Protein AF-A0A965UQN7-F1 (afdb_monomer_lite)

Sequence (204 aa):
MLMAAAIGGFTPFTQTFNSGSGTVSAPVGAKTCTITSDGGGGGGGYRNALSAGRGGGGGARCVTTVSVAFGDQISYSVGAGGIAGASLGSAGSAGGNTITSGGTGGFTGVAHSAGGGGGGAAAATPNATAGVASGGGTNTSGAAGNGINGGAGAGGGAGGLGSDNSIPQSSTTGSAPGGGGGGGDNVLSAAKDGASGRISFAWA

Foldseek 3Di:
DDPDDPPPADDKDKDKDLFFKDKDWAAARFFKKKKKWWWWWWFWEQEAPPAFIFWWEFWKMAIAMWTDHGGKMKIWGWKFWWAYAPDQQGWTAWIGKTWIDDIPDRCVPQIWITFTWAIIGRDDDDFTGWTWIDRHPDIGTWATIDGQFYTGTNPWFAAWAADDPVDQDETDETTPDGHIWGIYDPPHYGTGITGIMMMMIITD

pLDDT: mean 89.45, std 11.12, range [44.47, 98.56]

Secondary structure (DSSP, 8-state):
-------PPP--EEEEESS-EEEEEPPTT--EEEEEEEPPPPPPPBP-SSSPPPPPPPPPEEEEEEE--TT-EEEEEPPPPPPPP-STTPPPPPPPPEEEE---GGGTT---EEPPPPPPPSSSSPPPPPP-EESSSEEE--PPPBTTBPPPPTTSPPPPPPPBTTB-PPP-BPPTTTPPBPPBBTTTB---PPPP-EEEEEE-

Radius of gyration: 19.89 Å; chains: 1; bounding box: 49×28×75 Å

Structure (mmCIF, N/CA/C/O backbone):
data_AF-A0A965UQN7-F1
#
_entry.id   AF-A0A965UQN7-F1
#
loop_
_atom_site.group_PDB
_atom_site.id
_atom_site.type_symbol
_atom_site.label_atom_id
_atom_site.label_alt_id
_atom_site.label_comp_id
_atom_site.label_asym_id
_atom_site.label_entity_id
_atom_site.label_seq_id
_atom_site.pdbx_PDB_ins_code
_atom_site.Cartn_x
_atom_site.Cartn_y
_atom_site.Cartn_z
_atom_site.occupancy
_atom_site.B_iso_or_equiv
_atom_site.auth_seq_id
_atom_site.auth_comp_id
_atom_site.auth_asym_id
_atom_site.auth_atom_id
_atom_site.pdbx_PDB_model_num
ATOM 1 N N . MET A 1 1 ? -28.901 14.890 45.757 1.00 51.31 1 MET A N 1
ATOM 2 C CA . MET A 1 1 ? -29.295 14.718 44.343 1.00 51.31 1 MET A CA 1
ATOM 3 C C . MET A 1 1 ? -28.013 14.698 43.528 1.00 51.31 1 MET A C 1
ATOM 5 O O . MET A 1 1 ? -27.403 15.740 43.346 1.00 51.31 1 MET A O 1
ATOM 9 N N . LEU A 1 2 ? -27.514 13.507 43.195 1.00 51.03 2 LEU A N 1
ATOM 10 C CA . LEU A 1 2 ? -26.274 13.346 42.437 1.00 51.03 2 LEU A CA 1
ATOM 11 C C . LEU A 1 2 ? -26.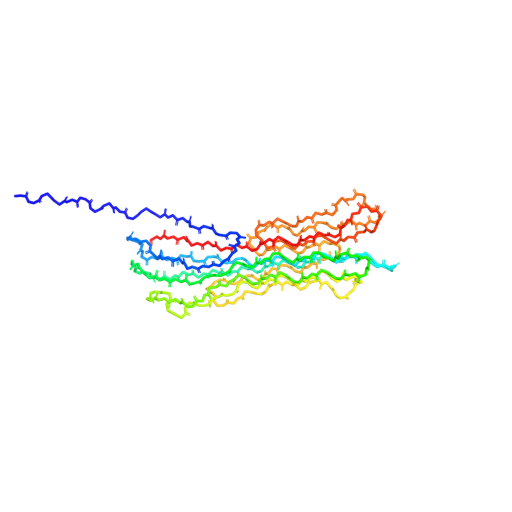589 13.696 40.977 1.00 51.03 2 LEU A C 1
ATOM 13 O O . LEU A 1 2 ? -27.412 13.022 40.361 1.00 51.03 2 LEU A O 1
ATOM 17 N N . MET A 1 3 ? -26.022 14.781 40.448 1.00 44.47 3 MET A N 1
ATOM 18 C CA . MET A 1 3 ? -26.164 15.092 39.026 1.00 44.47 3 MET A CA 1
ATOM 19 C C . MET A 1 3 ? -25.424 14.011 38.237 1.00 44.47 3 MET A C 1
ATOM 21 O O . MET A 1 3 ? -24.207 13.880 38.353 1.00 44.47 3 MET A O 1
ATOM 25 N N . ALA A 1 4 ? -26.164 13.216 37.466 1.00 50.34 4 ALA A N 1
ATOM 26 C CA . ALA A 1 4 ? -25.584 12.313 36.487 1.00 50.34 4 ALA A CA 1
ATOM 27 C C . ALA A 1 4 ? -24.856 13.169 35.443 1.00 50.34 4 ALA A C 1
ATOM 29 O O . ALA A 1 4 ? -25.493 13.855 34.644 1.00 50.34 4 ALA A O 1
ATOM 30 N N . ALA A 1 5 ? -23.523 13.181 35.486 1.00 57.91 5 ALA A N 1
ATOM 31 C CA . ALA A 1 5 ? -22.730 13.756 34.414 1.00 57.91 5 ALA A CA 1
ATOM 32 C C . ALA A 1 5 ? -23.089 13.003 33.128 1.00 57.91 5 ALA A C 1
ATOM 34 O O . ALA A 1 5 ? -22.977 11.776 33.081 1.00 57.91 5 ALA A O 1
ATOM 35 N N . ALA A 1 6 ? -23.567 13.721 32.110 1.00 57.75 6 ALA A N 1
ATOM 36 C CA . ALA A 1 6 ? -23.778 13.142 30.795 1.00 57.75 6 ALA A CA 1
ATOM 37 C C . ALA A 1 6 ? -22.431 12.587 30.324 1.00 57.75 6 ALA A C 1
ATOM 39 O O . ALA A 1 6 ? -21.495 13.346 30.073 1.00 57.75 6 ALA A O 1
ATOM 40 N N . ILE A 1 7 ? -22.314 11.260 30.276 1.00 65.75 7 ILE A N 1
ATOM 41 C CA . ILE A 1 7 ? -21.166 10.599 29.668 1.00 65.75 7 ILE A CA 1
ATOM 42 C C . ILE A 1 7 ? -21.113 11.072 28.216 1.00 65.75 7 ILE A C 1
ATOM 44 O O . ILE A 1 7 ? -21.982 10.735 27.415 1.00 65.75 7 ILE A O 1
ATOM 48 N N . GLY A 1 8 ? -20.148 11.938 27.899 1.00 74.94 8 GLY A N 1
ATOM 49 C CA . GLY A 1 8 ? -19.929 12.387 26.531 1.00 74.94 8 GLY A CA 1
ATOM 50 C C . GLY A 1 8 ? -19.770 11.153 25.652 1.00 74.94 8 GLY A C 1
ATOM 51 O O . GLY A 1 8 ? -18.897 10.324 25.912 1.00 74.94 8 GLY A O 1
ATOM 52 N N . GLY A 1 9 ? -20.669 10.987 24.681 1.00 87.12 9 GLY A N 1
ATOM 53 C CA . GLY A 1 9 ? -20.605 9.874 23.742 1.00 87.12 9 GLY A CA 1
ATOM 54 C C . GLY A 1 9 ? -19.265 9.869 23.011 1.00 87.12 9 GLY A C 1
ATOM 55 O O . GLY A 1 9 ? -18.658 10.919 22.800 1.00 87.12 9 GLY A O 1
ATOM 56 N N . PHE A 1 10 ? -18.790 8.682 22.641 1.00 94.31 10 PHE A N 1
ATOM 57 C CA . PHE A 1 10 ? -17.604 8.569 21.806 1.00 94.31 10 PHE A CA 1
ATOM 58 C C . PHE A 1 10 ? -17.879 9.196 20.431 1.00 94.31 10 PHE A C 1
ATOM 60 O O . PHE A 1 10 ? -18.882 8.867 19.798 1.00 94.31 10 PHE A O 1
ATOM 67 N N . THR A 1 11 ? -16.999 10.089 19.972 1.00 96.31 11 THR A N 1
ATOM 68 C CA . THR A 1 11 ? -17.070 10.666 18.623 1.00 96.31 11 THR A CA 1
ATOM 69 C C . THR A 1 11 ? -16.153 9.870 17.696 1.00 96.31 11 THR A C 1
ATOM 71 O O . THR A 1 11 ? -14.936 9.904 17.898 1.00 96.31 11 THR A O 1
ATOM 74 N N . PRO A 1 12 ? -16.693 9.182 16.673 1.00 97.81 12 PRO A N 1
ATOM 75 C CA . PRO A 1 12 ? -15.884 8.428 15.727 1.00 97.81 12 PRO A CA 1
ATOM 76 C C . PRO A 1 12 ? -14.841 9.290 15.015 1.00 97.81 12 PRO A C 1
ATOM 78 O O . PRO A 1 12 ? -15.112 10.429 14.630 1.00 97.81 12 PRO A O 1
ATOM 81 N N . PHE A 1 13 ? -13.652 8.732 14.798 1.00 98.44 13 PHE A N 1
ATOM 82 C CA . PHE A 1 13 ? -12.583 9.399 14.053 1.00 98.44 13 PHE A CA 1
ATOM 83 C C . PHE A 1 13 ? -11.657 8.394 13.368 1.00 98.44 13 PHE A C 1
ATOM 85 O O . PHE A 1 13 ? -11.632 7.213 13.709 1.00 98.44 13 PHE A O 1
ATOM 92 N N . THR A 1 14 ? -10.875 8.873 12.397 1.00 98.56 14 THR A N 1
ATOM 93 C CA . THR A 1 14 ? -9.916 8.050 11.648 1.00 98.56 14 THR A CA 1
ATOM 94 C C . THR A 1 14 ? -8.494 8.564 11.824 1.00 98.56 14 THR A C 1
ATOM 96 O O . THR A 1 14 ? -8.220 9.735 11.573 1.00 98.56 14 THR A O 1
ATOM 99 N N . GLN A 1 15 ? -7.575 7.677 12.202 1.00 98.50 15 GLN A N 1
ATOM 100 C CA . GLN A 1 15 ? -6.131 7.929 12.166 1.00 98.50 15 GLN A CA 1
ATOM 101 C C . GLN A 1 15 ? -5.554 7.314 10.893 1.00 98.50 15 GLN A C 1
ATOM 103 O O . GLN A 1 15 ? -5.864 6.166 10.595 1.00 98.50 15 GLN A O 1
ATOM 108 N N . THR A 1 16 ? -4.735 8.051 10.137 1.00 97.94 16 THR A N 1
ATOM 109 C CA . THR A 1 16 ? -4.143 7.579 8.872 1.00 97.94 16 THR A CA 1
ATOM 110 C C . THR A 1 16 ? -2.632 7.763 8.879 1.00 97.94 16 THR A C 1
ATOM 112 O O . THR A 1 16 ? -2.145 8.853 9.165 1.00 97.94 16 THR A O 1
ATOM 115 N N . PHE A 1 17 ? -1.901 6.724 8.482 1.00 97.94 17 PHE A N 1
ATOM 116 C CA . PHE A 1 17 ? -0.450 6.734 8.331 1.00 97.94 17 PHE A CA 1
ATOM 117 C C . PHE A 1 17 ? -0.086 6.392 6.883 1.00 97.94 17 PHE A C 1
ATOM 119 O O . PHE A 1 17 ? -0.552 5.393 6.337 1.00 97.94 17 PHE A O 1
ATOM 126 N N . ASN A 1 18 ? 0.744 7.227 6.252 1.00 96.25 18 ASN A N 1
ATOM 127 C CA . ASN A 1 18 ? 1.208 7.039 4.867 1.00 96.25 18 ASN A CA 1
ATOM 128 C C . ASN A 1 18 ? 2.635 6.464 4.785 1.00 96.25 18 ASN A C 1
ATOM 130 O O . ASN A 1 18 ? 3.146 6.237 3.692 1.00 96.25 18 ASN A O 1
ATOM 134 N N . SER A 1 19 ? 3.292 6.262 5.931 1.00 96.50 19 SER A N 1
ATOM 135 C CA . SER A 1 19 ? 4.640 5.705 6.044 1.00 96.50 19 SER A CA 1
ATOM 136 C C . SER A 1 19 ? 4.934 5.268 7.486 1.00 96.50 19 SER A C 1
ATOM 138 O O . SER A 1 19 ? 4.172 5.570 8.409 1.00 96.50 19 SER A O 1
ATOM 140 N N . GLY A 1 20 ? 6.060 4.575 7.668 1.00 97.00 20 GLY A N 1
ATOM 141 C CA . GLY A 1 20 ? 6.612 4.236 8.978 1.00 97.00 20 GLY A CA 1
ATOM 142 C C . GLY A 1 20 ? 5.997 2.996 9.624 1.00 97.00 20 GLY A C 1
ATOM 143 O O . GLY A 1 20 ? 5.266 2.228 9.000 1.00 97.00 20 GLY A O 1
ATOM 144 N N . SER A 1 21 ? 6.332 2.799 10.893 1.00 98.00 21 SER A N 1
ATOM 145 C CA . SER A 1 21 ? 5.858 1.699 11.730 1.00 98.00 21 SER A CA 1
ATOM 146 C C . SER A 1 21 ? 5.652 2.179 13.157 1.00 98.00 21 SER A C 1
ATOM 148 O O . SER A 1 21 ? 6.316 3.121 13.591 1.00 98.00 21 SER A O 1
ATOM 150 N N . GLY A 1 22 ? 4.776 1.514 13.899 1.00 97.69 22 GLY A N 1
ATOM 151 C CA . GLY A 1 22 ? 4.517 1.856 15.289 1.00 97.69 22 GLY A CA 1
ATOM 152 C C . GLY A 1 22 ? 3.402 1.022 15.892 1.00 97.69 22 GLY A C 1
ATOM 153 O O . GLY A 1 22 ? 3.044 -0.031 15.369 1.00 97.69 22 GLY A O 1
ATOM 154 N N . THR A 1 23 ? 2.843 1.528 16.983 1.00 97.50 23 THR A N 1
ATOM 155 C CA . THR A 1 23 ? 1.713 0.925 17.686 1.00 97.50 23 THR A CA 1
ATOM 156 C C . THR A 1 23 ? 0.635 1.983 17.858 1.00 97.50 23 THR A C 1
ATOM 158 O O . THR A 1 23 ? 0.940 3.136 18.161 1.00 97.50 23 THR A O 1
ATOM 161 N N . VAL A 1 24 ? -0.624 1.601 17.654 1.00 97.94 24 VAL A N 1
ATOM 162 C CA . VAL A 1 24 ? -1.782 2.438 17.989 1.00 97.94 24 VAL A CA 1
ATOM 163 C C . VAL A 1 24 ? -2.550 1.818 19.146 1.00 97.94 24 VAL A C 1
ATOM 165 O O . VAL A 1 24 ? -2.618 0.594 19.250 1.00 97.94 24 VAL A O 1
ATOM 168 N N . SER A 1 25 ? -3.146 2.669 19.980 1.00 98.25 25 SER A N 1
ATOM 169 C CA . SER A 1 25 ? -3.979 2.259 21.112 1.00 98.25 25 SER A CA 1
ATOM 170 C C . SER A 1 25 ? -5.427 2.681 20.890 1.00 98.25 25 SER A C 1
ATOM 172 O O . SER A 1 25 ? -5.691 3.812 20.472 1.00 98.25 25 SER A O 1
ATOM 174 N N . ALA A 1 26 ? -6.367 1.796 21.213 1.00 98.25 26 ALA A N 1
ATOM 175 C CA . ALA A 1 26 ? -7.790 2.080 21.166 1.00 98.25 26 ALA A CA 1
ATOM 176 C C . ALA A 1 26 ? -8.141 3.213 22.154 1.00 98.25 26 ALA A C 1
ATOM 178 O O . ALA A 1 26 ? -7.838 3.109 23.352 1.00 98.25 26 ALA A O 1
ATOM 179 N N . PRO A 1 27 ? -8.758 4.309 21.673 1.00 97.88 27 PRO A N 1
ATOM 180 C CA . PRO A 1 27 ? -9.087 5.463 22.496 1.00 97.88 27 PRO A CA 1
ATOM 181 C C . PRO A 1 27 ? -10.227 5.138 23.464 1.00 97.88 27 PRO A C 1
ATOM 183 O O . PRO A 1 27 ? -10.997 4.194 23.274 1.00 97.88 27 PRO A O 1
ATOM 186 N N . VAL A 1 28 ? -10.355 5.944 24.517 1.00 96.12 28 VAL A N 1
ATOM 187 C CA . VAL A 1 28 ? -11.449 5.782 25.478 1.00 96.12 28 VAL A CA 1
ATOM 188 C C . VAL A 1 28 ? -12.794 5.924 24.766 1.00 96.12 28 VAL A C 1
ATOM 190 O O . VAL A 1 28 ? -12.982 6.832 23.962 1.00 96.12 28 VAL A O 1
ATOM 193 N N . GLY A 1 29 ? -13.726 5.017 25.053 1.00 95.19 29 GLY A N 1
ATOM 194 C CA . GLY A 1 29 ? -15.078 5.037 24.490 1.00 95.19 29 GLY A CA 1
ATOM 195 C C . GLY A 1 29 ? -15.261 4.254 23.187 1.00 95.19 29 GLY A C 1
ATOM 196 O O . GLY A 1 29 ? -16.383 3.807 22.957 1.00 95.19 29 GLY A O 1
ATOM 197 N N . ALA A 1 30 ? -14.201 3.999 22.410 1.00 97.50 30 ALA A N 1
ATOM 198 C CA . ALA A 1 30 ? -14.292 3.165 21.210 1.00 97.50 30 ALA A CA 1
ATOM 199 C C . ALA A 1 30 ? -14.687 1.724 21.561 1.00 97.50 30 ALA A C 1
ATOM 201 O O . ALA A 1 30 ? -14.273 1.180 22.591 1.00 97.50 30 ALA A O 1
ATOM 202 N N . LYS A 1 31 ? -15.493 1.112 20.695 1.00 97.81 31 LYS A N 1
ATOM 203 C CA . LYS A 1 31 ? -15.968 -0.276 20.809 1.00 97.81 31 LYS A CA 1
ATOM 204 C C . LYS A 1 31 ? -15.547 -1.131 19.632 1.00 97.81 31 LYS A C 1
ATOM 206 O O . LYS A 1 31 ? -15.519 -2.355 19.738 1.00 97.81 31 LYS A O 1
ATOM 211 N N . THR A 1 32 ? -15.216 -0.495 18.520 1.00 98.12 32 THR A N 1
ATOM 212 C CA . THR A 1 32 ? -14.801 -1.124 17.281 1.00 98.12 32 THR A CA 1
ATOM 213 C C . THR A 1 32 ? -13.674 -0.338 16.624 1.00 98.12 32 THR A C 1
ATOM 215 O O . THR A 1 32 ? -13.543 0.879 16.779 1.00 98.12 32 THR A O 1
ATOM 218 N N . CYS A 1 33 ? -12.846 -1.055 15.875 1.00 98.31 33 CYS A N 1
ATOM 219 C CA . CYS A 1 33 ? -11.840 -0.479 15.004 1.00 98.31 33 CYS A CA 1
ATOM 220 C C . CYS A 1 33 ? -11.952 -1.134 13.632 1.00 98.31 33 CYS A C 1
ATOM 222 O O . CYS A 1 33 ? -11.839 -2.355 13.525 1.00 98.31 33 CYS A O 1
ATOM 224 N N . THR A 1 34 ? -12.158 -0.332 12.589 1.00 98.38 34 THR A N 1
ATOM 225 C CA . THR A 1 34 ? -11.976 -0.781 11.207 1.00 98.38 34 THR A CA 1
ATOM 226 C C . THR A 1 34 ? -10.588 -0.383 10.744 1.00 98.38 34 THR A C 1
ATOM 228 O O . THR A 1 34 ? -10.253 0.800 10.672 1.00 98.38 34 THR A O 1
ATOM 231 N N . ILE A 1 35 ? -9.785 -1.389 10.431 1.00 97.81 35 ILE A N 1
ATOM 232 C CA . ILE A 1 35 ? -8.434 -1.241 9.926 1.00 97.81 35 ILE A CA 1
ATOM 233 C C . ILE A 1 35 ? -8.471 -1.443 8.413 1.00 97.81 35 ILE A C 1
ATOM 235 O O . ILE A 1 35 ? -8.879 -2.503 7.939 1.00 97.81 35 ILE A O 1
ATOM 239 N N . THR A 1 36 ? -7.986 -0.455 7.667 1.00 97.56 36 THR A N 1
ATOM 240 C CA . THR A 1 36 ? -7.783 -0.545 6.215 1.00 97.56 36 THR A CA 1
ATOM 241 C C . THR A 1 36 ? -6.301 -0.419 5.922 1.00 97.56 36 THR A C 1
ATOM 243 O O . THR A 1 36 ? -5.682 0.570 6.306 1.00 97.56 36 THR A O 1
ATOM 246 N N . SER A 1 37 ? -5.733 -1.403 5.234 1.00 96.94 37 SER A N 1
ATOM 247 C CA . SER A 1 37 ? -4.337 -1.424 4.803 1.00 96.94 37 SER A CA 1
ATOM 248 C C . SER A 1 37 ? -4.257 -1.464 3.286 1.00 96.94 37 SER A C 1
ATOM 250 O O . SER A 1 37 ? -4.891 -2.306 2.660 1.00 96.94 37 SER A O 1
ATOM 252 N N . ASP A 1 38 ? -3.436 -0.594 2.711 1.00 97.44 38 ASP A N 1
ATOM 253 C CA . ASP A 1 38 ? -3.105 -0.533 1.292 1.00 97.44 38 ASP A CA 1
ATOM 254 C C . ASP A 1 38 ? -1.586 -0.737 1.137 1.00 97.44 38 ASP A C 1
ATOM 256 O O . ASP A 1 38 ? -0.801 -0.023 1.769 1.00 97.44 38 ASP A O 1
ATOM 260 N N . GLY A 1 39 ? -1.156 -1.718 0.341 1.00 97.25 39 GLY A N 1
ATOM 261 C CA . GLY A 1 39 ? 0.260 -2.003 0.072 1.00 97.25 39 GLY A CA 1
ATOM 262 C C . GLY A 1 39 ? 0.912 -0.941 -0.819 1.00 97.25 39 GLY A C 1
ATOM 263 O O . GLY A 1 39 ? 0.222 -0.204 -1.521 1.00 97.25 39 GLY A O 1
ATOM 264 N N . GLY A 1 40 ? 2.243 -0.853 -0.809 1.00 97.19 40 GLY A N 1
ATOM 265 C CA . GLY A 1 40 ? 2.980 0.037 -1.712 1.00 97.19 40 GLY A CA 1
ATOM 266 C C . GLY A 1 40 ? 2.949 -0.447 -3.164 1.00 97.19 40 GLY A C 1
ATOM 267 O O . GLY A 1 40 ? 2.919 -1.648 -3.426 1.00 97.19 40 GLY A O 1
ATOM 268 N N . GLY A 1 41 ? 2.965 0.473 -4.127 1.00 97.00 41 GLY A N 1
ATOM 269 C CA . GLY A 1 41 ? 3.104 0.139 -5.547 1.00 97.00 41 GLY A CA 1
ATOM 270 C C . GLY A 1 41 ? 4.561 -0.159 -5.902 1.00 97.00 41 GLY A C 1
ATOM 271 O O . GLY A 1 41 ? 5.465 0.382 -5.273 1.00 97.00 41 GLY A O 1
ATOM 272 N N . GLY A 1 42 ? 4.812 -1.000 -6.902 1.00 96.88 42 GLY A N 1
ATOM 273 C CA . GLY A 1 42 ? 6.159 -1.256 -7.418 1.00 96.88 42 GLY A CA 1
ATOM 274 C C . GLY A 1 42 ? 6.677 -0.114 -8.293 1.00 96.88 42 GLY A C 1
ATOM 275 O O . GLY A 1 42 ? 5.893 0.598 -8.922 1.00 96.88 42 GLY A O 1
ATOM 276 N N . GLY A 1 43 ? 7.996 0.057 -8.352 1.00 95.81 43 GLY A N 1
ATOM 277 C CA . GLY A 1 43 ? 8.648 1.043 -9.218 1.00 95.81 43 GLY A CA 1
ATOM 278 C C . GLY A 1 43 ? 8.656 0.603 -10.679 1.00 95.81 43 GLY A C 1
ATOM 279 O O . GLY A 1 43 ? 8.651 -0.592 -10.969 1.00 95.81 43 GLY A O 1
ATOM 280 N N . GLY A 1 44 ? 8.676 1.554 -11.610 1.00 93.94 44 GLY A N 1
ATOM 281 C CA . GLY A 1 44 ? 8.827 1.274 -13.036 1.00 93.94 44 GLY A CA 1
ATOM 282 C C . GLY A 1 44 ? 10.241 0.807 -13.395 1.00 93.94 44 GLY A C 1
ATOM 283 O O . GLY A 1 44 ? 11.230 1.223 -12.789 1.00 93.94 44 GLY A O 1
ATOM 284 N N . GLY A 1 45 ? 10.345 -0.050 -14.404 1.00 92.00 45 GLY A N 1
ATOM 285 C CA . GLY A 1 45 ? 11.599 -0.434 -15.038 1.00 92.00 45 GLY A CA 1
ATOM 286 C C . GLY A 1 45 ? 12.050 0.595 -16.069 1.00 92.00 45 GLY A C 1
ATOM 287 O O . GLY A 1 45 ? 11.249 1.340 -16.642 1.00 92.00 45 GLY A O 1
ATOM 288 N N . TYR A 1 46 ? 13.349 0.619 -16.331 1.00 88.94 46 TYR A N 1
ATOM 289 C CA . TYR A 1 46 ? 13.939 1.404 -17.407 1.00 88.94 46 TYR A CA 1
ATOM 290 C C . TYR A 1 46 ? 14.003 0.597 -18.698 1.00 88.94 46 TYR A C 1
ATOM 292 O O . TYR A 1 46 ? 14.244 -0.611 -18.674 1.00 88.94 46 TYR A O 1
ATOM 300 N N . ARG A 1 47 ? 13.850 1.280 -19.839 1.00 86.62 47 ARG A N 1
ATOM 301 C CA . ARG A 1 47 ? 14.058 0.662 -21.153 1.00 86.62 47 ARG A CA 1
ATOM 302 C C . ARG A 1 47 ? 15.434 0.022 -21.280 1.00 86.62 47 ARG A C 1
ATOM 304 O O . ARG A 1 47 ? 16.394 0.441 -20.633 1.00 86.62 47 ARG A O 1
ATOM 311 N N . ASN A 1 48 ? 15.546 -0.924 -22.201 1.00 83.06 48 ASN A N 1
ATOM 312 C CA . ASN A 1 48 ? 16.819 -1.420 -22.708 1.00 83.06 48 ASN A CA 1
ATOM 313 C C . ASN A 1 48 ? 16.988 -1.043 -24.194 1.00 83.06 48 ASN A C 1
ATOM 315 O O . ASN A 1 48 ? 16.216 -0.252 -24.747 1.00 83.06 48 ASN A O 1
ATOM 319 N N . ALA A 1 49 ? 18.020 -1.586 -24.843 1.00 78.69 49 ALA A N 1
ATOM 320 C CA . ALA A 1 49 ? 18.295 -1.326 -26.257 1.00 78.69 49 ALA A CA 1
ATOM 321 C C . ALA A 1 49 ? 17.180 -1.817 -27.205 1.00 78.69 49 ALA A C 1
ATOM 323 O O . ALA A 1 49 ? 17.085 -1.334 -28.327 1.00 78.69 49 ALA A O 1
ATOM 324 N N . LEU A 1 50 ? 16.340 -2.757 -26.759 1.00 79.06 50 LEU A N 1
ATOM 325 C CA . LEU A 1 50 ? 15.388 -3.494 -27.594 1.00 79.06 50 LEU A CA 1
ATOM 326 C C . LEU A 1 50 ? 13.916 -3.200 -27.261 1.00 79.06 50 LEU A C 1
ATOM 328 O O . LEU A 1 50 ? 13.035 -3.558 -28.036 1.00 79.06 50 LEU A O 1
ATOM 332 N N . SER A 1 51 ? 13.620 -2.602 -26.105 1.00 81.19 51 SER A N 1
ATOM 333 C CA . SER A 1 51 ? 12.249 -2.444 -25.607 1.00 81.19 51 SER A CA 1
ATOM 334 C C . SER A 1 51 ? 12.130 -1.362 -24.535 1.00 81.19 51 SER A C 1
ATOM 336 O O . SER A 1 51 ? 13.072 -1.140 -23.773 1.00 81.19 51 SER A O 1
ATOM 338 N N . ALA A 1 52 ? 10.957 -0.724 -24.464 1.00 83.44 52 ALA A N 1
ATOM 339 C CA . ALA A 1 52 ? 10.602 0.233 -23.418 1.00 83.44 52 ALA A CA 1
ATOM 340 C C . ALA A 1 52 ? 10.527 -0.425 -22.027 1.00 83.44 52 ALA A C 1
ATOM 342 O O . ALA A 1 52 ? 10.196 -1.609 -21.902 1.00 83.44 52 ALA A O 1
ATOM 343 N N . GLY A 1 53 ? 10.812 0.358 -20.984 1.00 87.00 53 GLY A N 1
ATOM 344 C CA . GLY A 1 53 ? 10.731 -0.095 -19.598 1.00 87.00 53 GLY A CA 1
ATOM 345 C C . GLY A 1 53 ? 9.286 -0.340 -19.176 1.00 87.00 53 GLY A C 1
ATOM 346 O O . GLY A 1 53 ? 8.380 0.368 -19.617 1.00 87.00 53 GLY A O 1
ATOM 347 N N . ARG A 1 54 ? 9.040 -1.359 -18.347 1.00 90.94 54 ARG A N 1
ATOM 348 C CA . ARG A 1 54 ? 7.678 -1.711 -17.927 1.00 90.94 54 ARG A CA 1
ATOM 349 C C . ARG A 1 54 ? 7.245 -0.937 -16.687 1.00 90.94 54 ARG A C 1
ATOM 351 O O . ARG A 1 54 ? 8.065 -0.661 -15.819 1.00 90.94 54 ARG A O 1
ATOM 358 N N . GLY A 1 55 ? 5.960 -0.622 -16.574 1.00 92.38 55 GLY A N 1
ATOM 359 C CA . GLY A 1 55 ? 5.411 -0.044 -15.348 1.00 92.38 55 GLY A CA 1
ATOM 360 C C . GLY A 1 55 ? 5.389 -1.056 -14.197 1.00 92.38 55 GLY A C 1
ATOM 361 O O . GLY A 1 55 ? 5.275 -2.263 -14.425 1.00 92.38 55 GLY A O 1
ATOM 362 N N . GLY A 1 56 ? 5.508 -0.570 -12.961 1.00 95.06 56 GLY A N 1
ATOM 363 C CA . GLY A 1 56 ? 5.391 -1.385 -11.748 1.00 95.06 56 GLY A CA 1
ATOM 364 C C . GLY A 1 56 ? 3.937 -1.728 -11.417 1.00 95.06 56 GLY A C 1
ATOM 365 O O . GLY A 1 56 ? 3.019 -1.038 -11.844 1.00 95.06 56 GLY A O 1
ATOM 366 N N . GLY A 1 57 ? 3.696 -2.802 -10.670 1.00 95.94 57 GLY A N 1
ATOM 367 C CA . GLY A 1 57 ? 2.360 -3.234 -10.259 1.00 95.94 57 GLY A CA 1
ATOM 368 C C . GLY A 1 57 ? 1.802 -2.398 -9.108 1.00 95.94 57 GLY A C 1
ATOM 369 O O . GLY A 1 57 ? 2.551 -1.770 -8.361 1.00 95.94 57 GLY A O 1
ATOM 370 N N . GLY A 1 58 ? 0.483 -2.396 -8.946 1.00 96.31 58 GLY A N 1
ATOM 371 C CA . GLY A 1 58 ? -0.179 -1.736 -7.826 1.00 96.31 58 GLY A CA 1
ATOM 372 C C . GLY A 1 58 ? -0.235 -2.610 -6.572 1.00 96.31 58 GLY A C 1
ATOM 373 O O . GLY A 1 58 ? -0.276 -3.840 -6.658 1.00 96.31 58 GLY A O 1
ATOM 374 N N . GLY A 1 59 ? -0.254 -1.973 -5.404 1.00 96.56 59 GLY A N 1
ATOM 375 C CA . GLY A 1 59 ? -0.438 -2.619 -4.108 1.00 96.56 59 GLY A CA 1
ATOM 376 C C . GLY A 1 59 ? -1.872 -3.105 -3.876 1.00 96.56 59 GLY A C 1
ATOM 377 O O . GLY A 1 59 ? -2.831 -2.621 -4.487 1.00 96.56 59 GLY A O 1
ATOM 378 N N . ALA A 1 60 ? -2.017 -4.080 -2.983 1.00 96.94 60 ALA A N 1
ATOM 379 C CA . ALA A 1 60 ? -3.302 -4.646 -2.583 1.00 96.94 60 ALA A CA 1
ATOM 380 C C . ALA A 1 60 ? -4.016 -3.788 -1.530 1.00 96.94 60 ALA A C 1
ATOM 382 O O . ALA A 1 60 ? -3.412 -2.891 -0.948 1.00 96.94 60 ALA A O 1
ATOM 383 N N . ARG A 1 61 ? -5.275 -4.122 -1.234 1.00 96.88 61 ARG A N 1
ATOM 384 C CA . ARG A 1 61 ? -6.078 -3.574 -0.136 1.00 96.88 61 ARG A CA 1
ATOM 385 C C . ARG A 1 61 ? -6.616 -4.701 0.736 1.00 96.88 61 ARG A C 1
ATOM 387 O O . ARG A 1 61 ? -7.178 -5.666 0.227 1.00 96.88 61 ARG A O 1
ATOM 394 N N . CYS A 1 62 ? -6.511 -4.529 2.045 1.00 96.44 62 CYS A N 1
ATOM 395 C CA . CYS A 1 62 ? -7.056 -5.426 3.052 1.00 96.44 62 CYS A CA 1
ATOM 396 C C . CYS A 1 62 ? -7.857 -4.631 4.091 1.00 96.44 62 CYS A C 1
ATOM 398 O O . CYS A 1 62 ? -7.374 -3.606 4.575 1.00 96.44 62 CYS A O 1
ATOM 400 N N . VAL A 1 63 ? -9.057 -5.095 4.444 1.00 96.62 63 VAL A N 1
ATOM 401 C CA . VAL A 1 63 ? -9.931 -4.456 5.443 1.00 96.62 63 VAL A CA 1
ATOM 402 C C . VAL A 1 63 ? -10.386 -5.470 6.489 1.00 96.62 63 VAL A C 1
ATOM 404 O O . VAL A 1 63 ? -10.854 -6.558 6.142 1.00 96.62 63 VAL A O 1
ATOM 407 N N . THR A 1 64 ? -10.299 -5.083 7.761 1.00 95.44 64 THR A N 1
ATOM 408 C CA . THR A 1 64 ? -10.718 -5.890 8.916 1.00 95.44 64 THR A CA 1
ATOM 409 C C . THR A 1 64 ? -11.393 -5.002 9.950 1.00 95.44 64 THR A C 1
ATOM 411 O O . THR A 1 64 ? -10.871 -3.938 10.272 1.00 95.44 64 THR A O 1
ATOM 414 N N . THR A 1 65 ? -12.510 -5.449 10.522 1.00 96.50 65 THR A N 1
ATOM 415 C CA . THR A 1 65 ? -13.153 -4.779 11.660 1.00 96.50 65 THR A CA 1
ATOM 416 C C . THR A 1 65 ? -13.092 -5.682 12.878 1.00 96.50 65 THR A C 1
ATOM 418 O O . THR A 1 65 ? -13.418 -6.864 12.784 1.00 96.50 65 THR A O 1
ATOM 421 N N . VAL A 1 66 ? -12.696 -5.126 14.020 1.00 96.75 66 VAL A N 1
ATOM 422 C CA . VAL A 1 66 ? -12.634 -5.850 15.293 1.00 96.75 66 VAL A CA 1
ATOM 423 C C . VAL A 1 66 ? -13.293 -5.072 16.415 1.00 96.75 66 VAL A C 1
ATOM 425 O O . VAL A 1 66 ? -13.343 -3.842 16.385 1.00 96.75 66 VAL A O 1
ATOM 428 N N . SER A 1 67 ? -13.794 -5.796 17.412 1.00 97.69 67 SER A N 1
ATOM 429 C CA . SER A 1 67 ? -14.206 -5.207 18.684 1.00 97.69 67 SER A CA 1
ATOM 430 C C . SER A 1 67 ? -12.973 -4.834 19.496 1.00 97.69 67 SER A C 1
ATOM 432 O O . SER A 1 67 ? -12.011 -5.591 19.501 1.00 97.69 67 SER A O 1
ATOM 434 N N . VAL A 1 68 ? -13.002 -3.695 20.184 1.00 97.88 68 VAL A N 1
ATOM 435 C CA . VAL A 1 68 ? -11.886 -3.201 21.002 1.00 97.88 68 VAL A CA 1
ATOM 436 C C . VAL A 1 68 ? -12.376 -2.684 22.349 1.00 97.88 68 VAL A C 1
ATOM 438 O O . VAL A 1 68 ? -13.518 -2.239 22.494 1.00 97.88 68 VAL A O 1
ATOM 441 N N . ALA A 1 69 ? -11.488 -2.716 23.332 1.00 97.62 69 ALA A N 1
ATOM 442 C CA . ALA A 1 69 ? -11.609 -2.014 24.596 1.00 97.62 69 ALA A CA 1
ATOM 443 C C . ALA A 1 69 ? -10.551 -0.906 24.692 1.00 97.62 69 ALA A C 1
ATOM 445 O O . ALA A 1 69 ? -9.557 -0.898 23.970 1.00 97.62 69 ALA A O 1
ATOM 446 N N . PHE A 1 70 ? -10.761 0.047 25.603 1.00 97.56 70 PHE A N 1
ATOM 447 C CA . PHE A 1 70 ? -9.778 1.096 25.867 1.00 97.56 70 PHE A CA 1
ATOM 448 C C . PHE A 1 70 ? -8.415 0.490 26.231 1.00 97.56 70 PHE A C 1
ATOM 450 O O . PHE A 1 70 ? -8.332 -0.354 27.121 1.00 97.56 70 PHE A O 1
ATOM 457 N N . GLY A 1 71 ? -7.357 0.968 25.575 1.00 97.31 71 GLY A N 1
ATOM 458 C CA . GLY A 1 71 ? -5.987 0.526 25.834 1.00 97.31 71 GLY A CA 1
ATOM 459 C C . GLY A 1 71 ? -5.550 -0.720 25.058 1.00 97.31 71 GLY A C 1
ATOM 460 O O . GLY A 1 71 ? -4.361 -1.046 25.106 1.00 97.31 71 GLY A O 1
ATOM 461 N N . ASP A 1 72 ? -6.449 -1.368 24.308 1.00 98.44 72 ASP A N 1
ATOM 462 C CA . ASP A 1 72 ? -6.070 -2.400 23.338 1.00 98.44 72 ASP A CA 1
ATOM 463 C C . ASP A 1 72 ? -5.099 -1.810 22.313 1.00 98.44 72 ASP A C 1
ATOM 465 O O . ASP A 1 72 ? -5.292 -0.690 21.838 1.00 98.44 72 ASP A O 1
ATOM 469 N N . GLN A 1 73 ? -4.050 -2.551 21.973 1.00 97.81 73 GLN A N 1
ATOM 470 C CA . GLN A 1 73 ? -2.966 -2.083 21.115 1.00 97.81 73 GLN A CA 1
ATOM 471 C C . GLN A 1 73 ? -2.790 -2.980 19.901 1.00 97.81 73 GLN A C 1
ATOM 473 O O . GLN A 1 73 ? -3.002 -4.187 19.986 1.00 97.81 73 GLN A O 1
ATOM 478 N N . ILE A 1 74 ? -2.353 -2.402 18.784 1.00 97.88 74 ILE A N 1
ATOM 479 C CA . ILE A 1 74 ? -1.935 -3.152 17.597 1.00 97.88 74 ILE A CA 1
ATOM 480 C C . ILE A 1 74 ? -0.731 -2.485 16.943 1.00 97.88 74 ILE A C 1
ATOM 482 O O . ILE A 1 74 ? -0.693 -1.260 16.790 1.00 97.88 74 ILE A O 1
ATOM 486 N N . SER A 1 75 ? 0.262 -3.292 16.570 1.00 97.81 75 SER A N 1
ATOM 487 C CA . SER A 1 75 ? 1.419 -2.807 15.823 1.00 97.81 75 SER A CA 1
ATOM 488 C C . SER A 1 75 ? 1.127 -2.780 14.328 1.00 97.81 75 SER A C 1
ATOM 490 O O . SER A 1 75 ? 0.371 -3.598 13.801 1.00 97.81 75 SER A O 1
ATOM 492 N N . TYR A 1 76 ? 1.737 -1.830 13.631 1.00 97.94 76 TYR A N 1
ATOM 493 C CA . TYR A 1 76 ? 1.599 -1.666 12.193 1.00 97.94 76 TYR A CA 1
ATOM 494 C C . TYR A 1 76 ? 2.930 -1.314 11.534 1.00 97.94 76 TYR A C 1
ATOM 496 O O . TYR A 1 76 ? 3.818 -0.717 12.150 1.00 97.94 76 TYR A O 1
ATOM 504 N N . SER A 1 77 ? 3.031 -1.613 10.243 1.00 98.06 77 SER A N 1
ATOM 505 C CA . SER A 1 77 ? 4.008 -1.002 9.348 1.00 98.06 77 SER A CA 1
ATOM 506 C C . SER A 1 77 ? 3.382 -0.708 7.989 1.00 98.06 77 SER A C 1
ATOM 508 O O . SER A 1 77 ? 2.540 -1.458 7.491 1.00 98.06 77 SER A O 1
ATOM 510 N N . VAL A 1 78 ? 3.764 0.426 7.407 1.00 98.06 78 VAL A N 1
ATOM 511 C CA . VAL A 1 78 ? 3.279 0.885 6.105 1.00 98.06 78 VAL A CA 1
ATOM 512 C C . VAL A 1 78 ? 4.301 0.545 5.032 1.00 98.06 78 VAL A C 1
ATOM 514 O O . VAL A 1 78 ? 5.476 0.894 5.146 1.00 98.06 78 VAL A O 1
ATOM 517 N N . GLY A 1 79 ? 3.836 -0.104 3.967 1.00 96.94 79 GLY A N 1
ATOM 518 C CA . GLY A 1 79 ? 4.665 -0.463 2.828 1.00 96.94 79 GLY A CA 1
ATOM 519 C C . GLY A 1 79 ? 5.196 0.766 2.093 1.00 96.94 79 GLY A C 1
ATOM 520 O O . GLY A 1 79 ? 4.433 1.657 1.720 1.00 96.94 79 GLY A O 1
ATOM 521 N N . ALA A 1 80 ? 6.505 0.815 1.851 1.00 97.62 80 ALA A N 1
ATOM 522 C CA . ALA A 1 80 ? 7.099 1.828 0.983 1.00 97.62 80 ALA A CA 1
ATOM 523 C C . ALA A 1 80 ? 6.723 1.586 -0.490 1.00 97.62 80 ALA A C 1
ATOM 525 O O . ALA A 1 80 ? 6.418 0.462 -0.887 1.00 97.62 80 ALA A O 1
ATOM 526 N N . GLY A 1 81 ? 6.775 2.635 -1.309 1.00 96.75 81 GLY A N 1
ATOM 527 C CA . GLY A 1 81 ? 6.753 2.472 -2.760 1.00 96.75 81 GLY A CA 1
ATOM 528 C C . GLY A 1 81 ? 8.049 1.824 -3.252 1.00 96.75 81 GLY A C 1
ATOM 529 O O . GLY A 1 81 ? 9.112 2.015 -2.659 1.00 96.75 81 GLY A O 1
ATOM 530 N N . GLY A 1 82 ? 7.965 1.042 -4.321 1.00 97.31 82 GLY A N 1
ATOM 531 C CA . GLY A 1 82 ? 9.123 0.464 -4.982 1.00 97.31 82 GLY A CA 1
ATOM 532 C C . GLY A 1 82 ? 9.910 1.537 -5.728 1.00 97.31 82 GLY A C 1
ATOM 533 O O . GLY A 1 82 ? 9.329 2.376 -6.418 1.00 97.31 82 GLY A O 1
ATOM 534 N N . ILE A 1 83 ? 11.232 1.492 -5.602 1.00 97.19 83 ILE A N 1
ATOM 535 C CA . ILE A 1 83 ? 12.142 2.414 -6.288 1.00 97.19 83 ILE A CA 1
ATOM 536 C C . ILE A 1 83 ? 12.202 2.039 -7.771 1.00 97.19 83 ILE A C 1
ATOM 538 O O . ILE A 1 83 ? 12.248 0.854 -8.114 1.00 97.19 83 ILE A O 1
ATOM 542 N N . ALA A 1 84 ? 12.186 3.029 -8.654 1.00 95.06 84 ALA A N 1
ATOM 543 C CA . ALA A 1 84 ? 12.357 2.831 -10.083 1.00 95.06 84 ALA A CA 1
ATOM 544 C C . ALA A 1 84 ? 13.727 2.218 -10.413 1.00 95.06 84 ALA A C 1
ATOM 546 O O . ALA A 1 84 ? 14.679 2.305 -9.634 1.00 95.06 84 ALA A O 1
ATOM 547 N N . GLY A 1 85 ? 13.858 1.642 -11.608 1.00 93.38 85 GLY A N 1
ATOM 548 C CA . GLY A 1 85 ? 15.181 1.336 -12.149 1.00 93.38 85 GLY A CA 1
ATOM 549 C C . GLY A 1 85 ? 16.064 2.595 -12.153 1.00 93.38 85 GLY A C 1
ATOM 550 O O . GLY A 1 85 ? 15.558 3.696 -12.334 1.00 93.38 85 GLY A O 1
ATOM 551 N N . ALA A 1 86 ? 17.372 2.471 -11.938 1.00 89.94 86 ALA A N 1
ATOM 552 C CA . ALA A 1 86 ? 18.280 3.624 -11.914 1.00 89.94 86 ALA A CA 1
ATOM 553 C C . ALA A 1 86 ? 18.880 3.961 -13.292 1.00 89.94 86 ALA A C 1
ATOM 555 O O . ALA A 1 86 ? 19.370 5.069 -13.508 1.00 89.94 86 ALA A O 1
ATOM 556 N N . SER A 1 87 ? 18.889 3.001 -14.219 1.00 88.81 87 SER A N 1
ATOM 557 C CA . SER A 1 87 ? 19.603 3.107 -15.496 1.00 88.81 87 SER A CA 1
ATOM 558 C C . SER A 1 87 ? 19.041 2.180 -16.578 1.00 88.81 87 SER A C 1
ATOM 560 O O . SER A 1 87 ? 18.201 1.320 -16.319 1.00 88.81 87 SER A O 1
ATOM 562 N N . LEU A 1 88 ? 19.518 2.337 -17.814 1.00 88.38 88 LEU A N 1
ATOM 563 C CA . LEU A 1 88 ? 19.174 1.469 -18.945 1.00 88.38 88 LEU A CA 1
ATOM 564 C C . LEU A 1 88 ? 19.281 -0.022 -18.586 1.00 88.38 88 LEU A C 1
ATOM 566 O O . LEU A 1 88 ? 20.313 -0.486 -18.109 1.00 88.38 88 LEU A O 1
ATOM 570 N N . GLY A 1 89 ? 18.214 -0.774 -18.849 1.00 87.94 89 GLY A N 1
ATOM 571 C CA . GLY A 1 89 ? 18.151 -2.208 -18.579 1.00 87.94 89 GLY A CA 1
ATOM 572 C C . GLY A 1 89 ? 17.909 -2.585 -17.114 1.00 87.94 89 GLY A C 1
ATOM 573 O O . GLY A 1 89 ? 17.884 -3.775 -16.809 1.00 87.94 89 GLY A O 1
ATOM 574 N N . SER A 1 90 ? 17.709 -1.619 -16.213 1.00 91.81 90 SER A N 1
ATOM 575 C CA . SER A 1 90 ? 17.400 -1.902 -14.807 1.00 91.81 90 SER A CA 1
ATOM 576 C C . SER A 1 90 ? 15.896 -2.067 -14.566 1.00 91.81 90 SER A C 1
ATOM 578 O O . SER A 1 90 ? 15.069 -1.327 -15.103 1.00 91.81 90 SER A O 1
ATOM 580 N N . ALA A 1 91 ? 15.536 -3.062 -13.755 1.00 93.38 91 ALA A N 1
ATOM 581 C CA . ALA A 1 91 ? 14.168 -3.252 -13.289 1.00 93.38 91 ALA A CA 1
ATOM 582 C C . ALA A 1 91 ? 13.871 -2.324 -12.104 1.00 93.38 91 ALA A C 1
ATOM 584 O O . ALA A 1 91 ? 14.775 -1.958 -11.351 1.00 93.38 91 ALA A O 1
ATOM 585 N N . GLY A 1 92 ? 12.599 -1.979 -11.926 1.00 94.94 92 GLY A N 1
ATOM 586 C CA . GLY A 1 92 ? 12.124 -1.376 -10.689 1.00 94.94 92 GLY A CA 1
ATOM 587 C C . GLY A 1 92 ? 12.038 -2.409 -9.567 1.00 94.94 92 GLY A C 1
ATOM 588 O O . GLY A 1 92 ? 11.951 -3.616 -9.801 1.00 94.94 92 GLY A O 1
ATOM 589 N N . SER A 1 93 ? 12.046 -1.927 -8.331 1.00 96.69 93 SER A N 1
ATOM 590 C CA . SER A 1 93 ? 11.858 -2.745 -7.133 1.00 96.69 93 SER A CA 1
ATOM 591 C C . SER A 1 93 ? 10.374 -2.938 -6.826 1.00 96.69 93 SER A C 1
ATOM 593 O O . SER A 1 93 ? 9.538 -2.101 -7.175 1.00 96.69 93 SER A O 1
ATOM 595 N N . ALA A 1 94 ? 10.037 -4.036 -6.151 1.00 96.94 94 ALA A N 1
ATOM 596 C CA . ALA A 1 94 ? 8.693 -4.236 -5.620 1.00 96.94 94 ALA A CA 1
ATOM 597 C C . ALA A 1 94 ? 8.378 -3.222 -4.505 1.00 96.94 94 ALA A C 1
ATOM 599 O O . ALA A 1 94 ? 9.277 -2.754 -3.80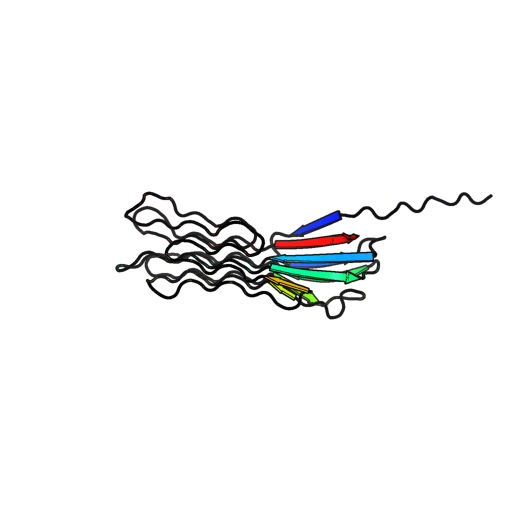4 1.00 96.94 94 ALA A O 1
ATOM 600 N N . GLY A 1 95 ? 7.097 -2.896 -4.348 1.00 97.31 95 GLY A N 1
ATOM 601 C CA . GLY A 1 95 ? 6.595 -2.143 -3.206 1.00 97.31 95 GLY A CA 1
ATOM 602 C C . GLY A 1 95 ? 6.583 -2.991 -1.934 1.00 97.31 95 GLY A C 1
ATOM 603 O O . GLY A 1 95 ? 6.550 -4.221 -1.977 1.00 97.31 95 GLY A O 1
ATOM 604 N N . GLY A 1 96 ? 6.603 -2.325 -0.784 1.00 97.50 96 GLY A N 1
ATOM 605 C CA . GLY A 1 96 ? 6.495 -2.968 0.519 1.00 97.50 96 GLY A CA 1
ATOM 606 C C . GLY A 1 96 ? 5.057 -3.355 0.865 1.00 97.50 96 GLY A C 1
ATOM 607 O O . GLY A 1 96 ? 4.094 -2.723 0.424 1.00 97.50 96 GLY A O 1
ATOM 608 N N . ASN A 1 97 ? 4.916 -4.363 1.720 1.00 97.56 97 ASN A N 1
ATOM 609 C CA . ASN A 1 97 ? 3.625 -4.738 2.289 1.00 97.56 97 ASN A CA 1
ATOM 610 C C . ASN A 1 97 ? 3.224 -3.748 3.386 1.00 97.56 97 ASN A C 1
ATOM 612 O O . ASN A 1 97 ? 4.066 -3.336 4.184 1.00 97.56 97 ASN A O 1
ATOM 616 N N . THR A 1 98 ? 1.934 -3.436 3.474 1.00 97.69 98 THR A N 1
ATOM 617 C CA . THR A 1 98 ? 1.359 -2.803 4.667 1.00 97.69 98 THR A CA 1
ATOM 618 C C . THR A 1 98 ? 0.764 -3.895 5.538 1.00 97.69 98 THR A C 1
ATOM 620 O O . THR A 1 98 ? -0.099 -4.647 5.078 1.00 97.69 98 THR A O 1
ATOM 623 N N . ILE A 1 99 ? 1.235 -3.999 6.779 1.00 96.69 99 ILE A N 1
ATOM 624 C CA . ILE A 1 99 ? 0.860 -5.084 7.688 1.00 96.69 99 ILE A CA 1
ATOM 625 C C . ILE A 1 99 ? 0.434 -4.566 9.055 1.00 96.69 99 ILE A C 1
ATOM 627 O O . ILE A 1 99 ? 0.896 -3.524 9.525 1.00 96.69 99 ILE A O 1
ATOM 631 N N . THR A 1 100 ? -0.414 -5.350 9.706 1.00 95.88 100 THR A N 1
ATOM 632 C CA . THR A 1 100 ? -0.639 -5.300 11.149 1.00 95.88 100 THR A CA 1
ATOM 633 C C . THR A 1 100 ? -0.090 -6.560 11.801 1.00 95.88 100 THR A C 1
ATOM 635 O O . THR A 1 100 ? -0.095 -7.641 11.208 1.00 95.88 100 THR A O 1
ATOM 638 N N . SER A 1 101 ? 0.423 -6.424 13.018 1.00 91.75 101 SER A N 1
ATOM 639 C CA . SER A 1 101 ? 0.935 -7.547 13.798 1.00 91.75 101 SER A CA 1
ATOM 640 C C . SER A 1 101 ? 0.879 -7.250 15.296 1.00 91.75 101 SER A C 1
ATOM 642 O O . SER A 1 101 ? 0.753 -6.100 15.712 1.00 91.75 101 SER A O 1
ATOM 644 N N . GLY A 1 102 ? 0.969 -8.303 16.114 1.00 84.06 102 GLY A N 1
ATOM 645 C CA . GLY A 1 102 ? 1.193 -8.187 17.559 1.00 84.06 102 GLY A CA 1
ATOM 646 C C . GLY A 1 102 ? 0.177 -7.302 18.286 1.00 84.06 102 GLY A C 1
ATOM 647 O O . GLY A 1 102 ? 0.534 -6.219 18.750 1.00 84.06 102 GLY A O 1
ATOM 648 N N . GLY A 1 103 ? -1.075 -7.762 18.373 1.00 93.00 103 GLY A N 1
ATOM 649 C CA . GLY A 1 103 ? -2.155 -7.051 19.056 1.00 93.00 103 GLY A CA 1
ATOM 650 C C . GLY A 1 103 ? -2.515 -7.594 20.445 1.00 93.00 103 GLY A C 1
ATOM 651 O O . GLY A 1 103 ? -2.374 -8.790 20.719 1.00 93.00 103 GLY A O 1
ATOM 652 N N . THR A 1 104 ? -3.029 -6.721 21.312 1.00 97.25 104 THR A N 1
ATOM 653 C CA . THR A 1 104 ? -3.595 -7.060 22.628 1.00 97.25 104 THR A CA 1
ATOM 654 C C . THR A 1 104 ? -5.118 -6.924 22.634 1.00 97.25 104 THR A C 1
ATOM 656 O O . THR A 1 104 ? -5.690 -6.205 21.814 1.00 97.25 104 THR A O 1
ATOM 659 N N . GLY A 1 105 ? -5.777 -7.622 23.564 1.00 95.62 105 GLY A N 1
ATOM 660 C CA . GLY A 1 105 ? -7.225 -7.539 23.761 1.00 95.62 105 GLY A CA 1
ATOM 661 C C . GLY A 1 105 ? -8.001 -7.871 22.488 1.00 95.62 105 GLY A C 1
ATOM 662 O O . GLY A 1 105 ? -7.808 -8.932 21.894 1.00 95.62 105 GLY A O 1
ATOM 663 N N . GLY A 1 106 ? -8.847 -6.946 22.044 1.00 93.69 106 GLY A N 1
ATOM 664 C CA . GLY A 1 106 ? -9.623 -7.059 20.812 1.00 93.69 106 GLY A CA 1
ATOM 665 C C . GLY A 1 106 ? -8.801 -7.227 19.529 1.00 93.69 106 GLY A C 1
ATOM 666 O O . GLY A 1 106 ? -9.309 -7.730 18.528 1.00 93.69 106 GLY A O 1
ATOM 667 N N . PHE A 1 107 ? -7.514 -6.865 19.557 1.00 96.06 107 PHE A N 1
ATOM 668 C CA . PHE A 1 107 ? -6.587 -7.051 18.440 1.00 96.06 107 PHE A CA 1
ATOM 669 C C . PHE A 1 107 ? -5.802 -8.368 18.488 1.00 96.06 107 PHE A C 1
ATOM 671 O O . PHE A 1 107 ? -4.984 -8.631 17.603 1.00 96.06 107 PHE A O 1
ATOM 678 N N . THR A 1 108 ? -5.992 -9.212 19.504 1.00 94.94 108 THR A N 1
ATOM 679 C CA . THR A 1 108 ? -5.270 -10.485 19.588 1.00 94.94 108 THR A CA 1
ATOM 680 C C . THR A 1 108 ? -5.613 -11.391 18.402 1.00 94.94 108 THR A C 1
ATOM 682 O O . THR A 1 108 ? -6.774 -11.664 18.117 1.00 94.94 108 THR A O 1
ATOM 685 N N . GLY A 1 109 ? -4.578 -11.854 17.694 1.00 88.38 109 GLY A N 1
ATOM 686 C CA . GLY A 1 109 ? -4.722 -12.678 16.488 1.00 88.38 109 GLY A CA 1
ATOM 687 C C . GLY A 1 109 ? -5.054 -11.896 15.213 1.00 88.38 109 GLY A C 1
ATOM 688 O O . GLY A 1 109 ? -5.123 -12.497 14.144 1.00 88.38 109 GLY A O 1
ATOM 689 N N . VAL A 1 110 ? -5.205 -10.570 15.289 1.00 89.50 110 VAL A N 1
ATOM 690 C CA . VAL A 1 110 ? -5.383 -9.724 14.106 1.00 89.50 110 VAL A CA 1
ATOM 691 C C . VAL A 1 110 ? -4.037 -9.560 13.414 1.00 89.50 110 VAL A C 1
ATOM 693 O O . VAL A 1 110 ? -3.161 -8.829 13.877 1.00 89.50 110 VAL A O 1
ATOM 696 N N . ALA A 1 111 ? -3.876 -10.261 12.299 1.00 87.31 111 ALA A N 1
ATOM 697 C CA . ALA A 1 111 ? -2.744 -10.109 11.405 1.00 87.31 111 ALA A CA 1
ATOM 698 C C . ALA A 1 111 ? -3.262 -10.095 9.974 1.00 87.31 111 ALA A C 1
ATOM 700 O O . ALA A 1 111 ? -3.793 -11.093 9.482 1.00 87.31 111 ALA A O 1
ATOM 701 N N . HIS A 1 112 ? -3.092 -8.969 9.292 1.00 88.06 112 HIS A N 1
ATOM 702 C CA . HIS A 1 112 ? -3.408 -8.891 7.877 1.00 88.06 112 HIS A CA 1
ATOM 703 C C . HIS A 1 112 ? -2.320 -8.183 7.091 1.00 88.06 112 HIS A C 1
ATOM 705 O O . HIS A 1 112 ? -1.551 -7.379 7.618 1.00 88.06 112 HIS A O 1
ATOM 711 N N . SER A 1 113 ? -2.257 -8.515 5.807 1.00 94.25 113 SER A N 1
ATOM 712 C CA . SER A 1 113 ? -1.238 -8.046 4.885 1.00 94.25 113 SER A CA 1
ATOM 713 C C . SER A 1 113 ? -1.889 -7.560 3.607 1.00 94.25 113 SER A C 1
ATOM 715 O O . SER A 1 113 ? -2.558 -8.318 2.907 1.00 94.25 113 SER A O 1
ATOM 717 N N . ALA A 1 114 ? -1.681 -6.286 3.302 1.00 96.62 114 ALA A N 1
ATOM 718 C CA . ALA A 1 114 ? -1.901 -5.740 1.979 1.00 96.62 114 ALA A CA 1
ATOM 719 C C . ALA A 1 114 ? -0.558 -5.762 1.239 1.00 96.62 114 ALA A C 1
ATOM 721 O O . ALA A 1 114 ? 0.328 -4.949 1.518 1.00 96.62 114 ALA A O 1
ATOM 722 N N . GLY A 1 115 ? -0.388 -6.743 0.352 1.00 97.06 115 GLY A N 1
ATOM 723 C CA . GLY A 1 115 ? 0.860 -6.976 -0.363 1.00 97.06 115 GLY A CA 1
ATOM 724 C C . GLY A 1 115 ? 1.240 -5.823 -1.287 1.00 97.06 115 GLY A C 1
ATOM 725 O O . GLY A 1 115 ? 0.372 -5.192 -1.898 1.00 97.06 115 GLY A O 1
ATOM 726 N N . GLY A 1 116 ? 2.538 -5.555 -1.396 1.00 96.75 116 GLY A N 1
ATOM 727 C CA . GLY A 1 116 ? 3.069 -4.585 -2.345 1.00 96.75 116 GLY A CA 1
ATOM 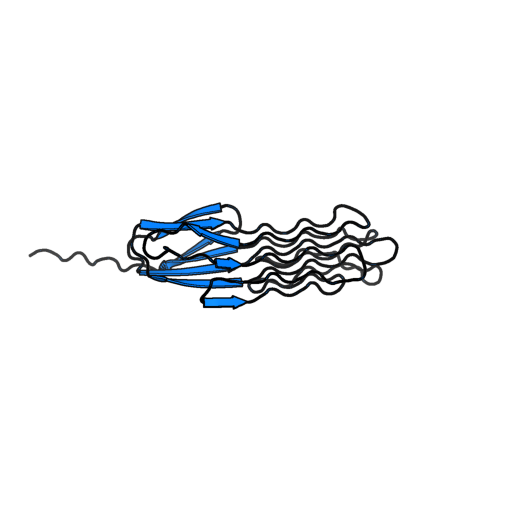728 C C . GLY A 1 116 ? 3.030 -5.091 -3.790 1.00 96.75 116 GLY A C 1
ATOM 729 O O . GLY A 1 116 ? 3.063 -6.296 -4.044 1.00 96.75 116 GLY A O 1
ATOM 730 N N . GLY A 1 117 ? 2.943 -4.168 -4.746 1.00 96.31 117 GLY A N 1
ATOM 731 C CA . GLY A 1 117 ? 3.014 -4.480 -6.173 1.00 96.31 117 GLY A CA 1
ATOM 732 C C . GLY A 1 117 ? 4.431 -4.850 -6.619 1.00 96.31 117 GLY A C 1
ATOM 733 O O . GLY A 1 117 ? 5.414 -4.330 -6.096 1.00 96.31 117 GLY A O 1
ATOM 734 N N . GLY A 1 118 ? 4.553 -5.737 -7.605 1.00 96.12 118 GLY A N 1
ATOM 735 C CA . GLY A 1 118 ? 5.835 -6.126 -8.193 1.00 96.12 118 GLY A CA 1
ATOM 736 C C . GLY A 1 118 ? 6.511 -4.976 -8.944 1.00 96.12 118 GLY A C 1
ATOM 737 O O . GLY A 1 118 ? 5.850 -4.069 -9.443 1.00 96.12 118 GLY A O 1
ATOM 738 N N . GLY A 1 119 ? 7.838 -5.007 -9.040 1.00 94.38 119 GLY A N 1
ATOM 739 C CA . GLY A 1 119 ? 8.596 -4.026 -9.817 1.00 94.38 119 GLY A CA 1
ATOM 740 C C . GLY A 1 119 ? 8.441 -4.220 -11.329 1.00 94.38 119 GLY A C 1
ATOM 741 O O . GLY A 1 119 ? 8.244 -5.335 -11.815 1.00 94.38 119 GLY A O 1
ATOM 742 N N . GLY A 1 120 ? 8.533 -3.126 -12.079 1.00 92.75 120 GLY A N 1
ATOM 743 C CA . GLY A 1 120 ? 8.527 -3.122 -13.536 1.00 92.75 120 GLY A CA 1
ATOM 744 C C . GLY A 1 120 ? 9.794 -3.753 -14.103 1.00 92.75 120 GLY A C 1
ATOM 745 O O . GLY A 1 120 ? 10.905 -3.364 -13.746 1.00 92.75 120 GLY A O 1
ATOM 746 N N . ALA A 1 121 ? 9.642 -4.717 -15.008 1.00 90.69 121 ALA A N 1
ATOM 747 C CA . ALA A 1 121 ? 10.771 -5.324 -15.700 1.00 90.69 121 ALA A CA 1
ATOM 748 C C . ALA A 1 121 ? 11.470 -4.332 -16.648 1.00 90.69 121 ALA A C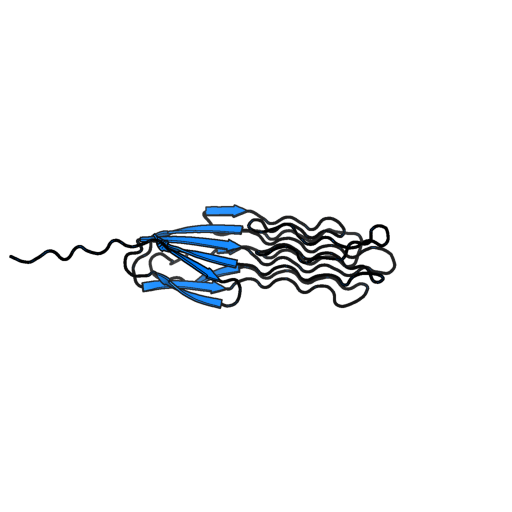 1
ATOM 750 O O . ALA A 1 121 ? 10.863 -3.411 -17.198 1.00 90.69 121 ALA A O 1
ATOM 751 N N . ALA A 1 122 ? 12.752 -4.581 -16.904 1.00 82.38 122 ALA A N 1
ATOM 752 C CA . ALA A 1 122 ? 13.546 -3.826 -17.870 1.00 82.38 122 ALA A CA 1
ATOM 753 C C . ALA A 1 122 ? 13.251 -4.167 -19.348 1.00 82.38 122 ALA A C 1
ATOM 755 O O . ALA A 1 122 ? 13.834 -3.565 -20.250 1.00 82.38 122 ALA A O 1
ATOM 756 N N . ALA A 1 123 ? 12.427 -5.192 -19.605 1.00 69.56 123 ALA A N 1
ATOM 757 C CA . ALA A 1 123 ? 12.245 -5.791 -20.926 1.00 69.56 123 ALA A CA 1
ATOM 758 C C . ALA A 1 123 ? 10.806 -6.264 -21.187 1.00 69.56 123 ALA A C 1
ATOM 760 O O . ALA A 1 123 ? 9.948 -6.260 -20.303 1.00 69.56 123 ALA A O 1
ATOM 761 N N . ALA A 1 124 ? 10.565 -6.699 -22.428 1.00 61.19 124 ALA A N 1
ATOM 762 C CA . ALA A 1 124 ? 9.244 -6.923 -23.003 1.00 61.19 124 ALA A CA 1
ATOM 763 C C . ALA A 1 124 ? 8.315 -7.898 -22.245 1.00 61.19 124 ALA A C 1
ATOM 765 O O . ALA A 1 124 ? 7.102 -7.788 -22.430 1.00 61.19 124 ALA A O 1
ATOM 766 N N . THR A 1 125 ? 8.810 -8.787 -21.378 1.00 67.69 125 THR A N 1
ATOM 767 C CA . THR A 1 125 ? 7.979 -9.782 -20.675 1.00 67.69 125 THR A CA 1
ATOM 768 C C . THR A 1 125 ? 8.595 -10.265 -19.355 1.00 67.69 125 THR A C 1
ATOM 770 O O . THR A 1 125 ? 9.813 -10.457 -19.320 1.00 67.69 125 THR A O 1
ATOM 773 N N . PRO A 1 126 ? 7.780 -10.596 -18.329 1.00 71.50 126 PRO A N 1
ATOM 774 C CA . PRO A 1 126 ? 6.345 -10.323 -18.183 1.00 71.50 126 PRO A CA 1
ATOM 775 C C . PRO A 1 126 ? 6.062 -8.956 -17.524 1.00 71.50 126 PRO A C 1
ATOM 777 O O . PRO A 1 126 ? 6.960 -8.283 -17.023 1.00 71.50 126 PRO A O 1
ATOM 780 N N . ASN A 1 127 ? 4.792 -8.548 -17.546 1.00 82.75 127 ASN A N 1
ATOM 781 C CA . ASN A 1 127 ? 4.285 -7.399 -16.793 1.00 82.75 127 ASN A CA 1
ATOM 782 C C . ASN A 1 127 ? 4.575 -7.534 -15.288 1.00 82.75 127 ASN A C 1
ATOM 784 O O . ASN A 1 127 ? 4.653 -8.643 -14.758 1.00 82.75 127 ASN A O 1
ATOM 788 N N . ALA A 1 128 ? 4.668 -6.400 -14.592 1.00 88.31 128 ALA A N 1
ATOM 789 C CA . ALA A 1 128 ? 4.809 -6.394 -13.144 1.00 88.31 128 ALA A CA 1
ATOM 790 C C . ALA A 1 128 ? 3.584 -7.012 -12.460 1.00 88.31 128 ALA A C 1
ATOM 792 O O . ALA A 1 128 ? 2.446 -6.701 -12.815 1.00 88.31 128 ALA A O 1
ATOM 793 N N . THR A 1 129 ? 3.810 -7.860 -11.460 1.00 93.00 129 THR A N 1
ATOM 794 C CA . THR A 1 129 ? 2.739 -8.531 -10.717 1.00 93.00 129 THR A CA 1
ATOM 795 C C . THR A 1 129 ? 1.963 -7.557 -9.833 1.00 93.00 129 THR A C 1
ATOM 797 O O . THR A 1 129 ? 2.516 -6.602 -9.293 1.00 93.00 129 THR A O 1
ATOM 800 N N . ALA A 1 130 ? 0.668 -7.809 -9.656 1.00 91.81 130 ALA A N 1
ATOM 801 C CA . ALA A 1 130 ? -0.133 -7.125 -8.647 1.00 91.81 130 ALA A CA 1
ATOM 802 C C . ALA A 1 130 ? 0.276 -7.537 -7.225 1.00 91.81 130 ALA A C 1
ATOM 804 O O . ALA A 1 130 ? 0.701 -8.673 -7.004 1.00 91.81 130 ALA A O 1
ATOM 805 N N . GLY A 1 131 ? 0.064 -6.646 -6.257 1.00 92.50 131 GLY A N 1
ATOM 806 C CA . GLY A 1 131 ? 0.077 -7.009 -4.845 1.00 92.50 131 GLY A CA 1
ATOM 807 C C . GLY A 1 131 ? -1.146 -7.850 -4.476 1.00 92.50 131 GLY A C 1
ATOM 808 O O . GLY A 1 131 ? -2.245 -7.603 -4.975 1.00 92.50 131 GLY A O 1
ATOM 809 N N . VAL A 1 132 ? -0.968 -8.809 -3.566 1.00 94.12 132 VAL A N 1
ATOM 810 C CA . VAL A 1 132 ? -2.031 -9.701 -3.063 1.00 94.12 132 VAL A CA 1
ATOM 811 C C . VAL A 1 132 ? -2.374 -9.351 -1.614 1.00 94.12 132 VAL A C 1
ATOM 813 O O . VAL A 1 132 ? -1.477 -9.109 -0.810 1.00 94.12 132 VAL A O 1
ATOM 816 N N . ALA A 1 133 ? -3.663 -9.321 -1.272 1.00 92.81 133 ALA A N 1
ATOM 817 C CA . ALA A 1 133 ? -4.136 -9.083 0.094 1.00 92.81 133 ALA A CA 1
ATOM 818 C C . ALA A 1 133 ? -4.538 -10.386 0.803 1.00 92.81 133 ALA A C 1
ATOM 820 O O . ALA A 1 133 ? -5.085 -11.294 0.176 1.00 92.81 133 ALA A O 1
ATOM 821 N N . SER A 1 134 ? -4.307 -10.459 2.115 1.00 93.25 134 SER A N 1
ATOM 822 C CA . SER A 1 134 ? -4.667 -11.605 2.958 1.00 93.25 134 SER A CA 1
ATOM 823 C C . SER A 1 134 ? -4.919 -11.205 4.412 1.00 93.25 134 SER A C 1
ATOM 825 O O . SER A 1 134 ? -4.319 -10.250 4.902 1.00 93.25 134 SER A O 1
ATOM 827 N N . GLY A 1 135 ? -5.701 -12.010 5.135 1.00 85.38 135 GLY A N 1
ATOM 828 C CA . GLY A 1 135 ? -5.877 -11.900 6.590 1.00 85.38 135 GLY A CA 1
ATOM 829 C C . GLY A 1 135 ? -6.991 -10.953 7.042 1.00 85.38 135 GLY A C 1
ATOM 830 O O . GLY A 1 135 ? -7.284 -10.911 8.231 1.00 85.38 135 GLY A O 1
ATOM 831 N N . GLY A 1 136 ? -7.636 -10.228 6.121 1.00 85.06 136 GLY A N 1
ATOM 832 C CA . GLY A 1 136 ? -8.822 -9.428 6.426 1.00 85.06 136 GLY A CA 1
ATOM 833 C C . GLY A 1 136 ? -10.134 -10.036 5.956 1.00 85.06 136 GLY A C 1
ATOM 834 O O . GLY A 1 136 ? -10.158 -11.025 5.219 1.00 85.06 136 GLY A O 1
ATOM 835 N N . GLY A 1 137 ? -11.231 -9.403 6.374 1.00 85.12 137 GLY A N 1
ATOM 836 C CA . GLY A 1 137 ? -12.591 -9.756 5.960 1.00 85.12 137 GLY A CA 1
ATOM 837 C C . GLY A 1 137 ? -12.906 -9.345 4.520 1.00 85.12 137 GLY A C 1
ATOM 838 O O . GLY A 1 137 ? -13.759 -9.944 3.874 1.00 85.12 137 GLY A O 1
ATOM 839 N N . THR A 1 138 ? -12.204 -8.346 3.982 1.00 91.31 138 THR A N 1
ATOM 840 C CA . THR A 1 138 ? -12.258 -7.977 2.560 1.00 91.31 138 THR A CA 1
ATOM 841 C C . THR A 1 138 ? -10.843 -7.808 2.026 1.00 91.31 138 THR A C 1
ATOM 843 O O . THR A 1 138 ? -10.076 -7.005 2.554 1.00 91.31 138 THR A O 1
ATOM 846 N N . ASN A 1 139 ? -10.506 -8.557 0.973 1.00 93.12 139 ASN A N 1
ATOM 847 C CA . ASN A 1 139 ? -9.182 -8.572 0.353 1.00 93.12 139 ASN A CA 1
ATOM 848 C C . ASN A 1 139 ? -9.319 -8.297 -1.146 1.00 93.12 139 ASN A C 1
ATOM 850 O O . ASN A 1 139 ? -9.976 -9.055 -1.859 1.00 93.12 139 ASN A O 1
ATOM 854 N N . THR A 1 140 ? -8.662 -7.247 -1.624 1.00 94.06 140 THR A N 1
ATOM 855 C CA . THR A 1 140 ? -8.655 -6.865 -3.037 1.00 94.06 140 THR A CA 1
ATOM 856 C C . THR A 1 140 ? -7.210 -6.772 -3.502 1.00 94.06 140 THR A C 1
ATOM 858 O O . THR A 1 140 ? -6.433 -5.981 -2.971 1.00 94.06 140 THR A O 1
ATOM 861 N N . SER A 1 141 ? -6.828 -7.590 -4.481 1.00 94.19 141 SER A N 1
ATOM 862 C CA . SER A 1 141 ? -5.495 -7.493 -5.088 1.00 94.19 141 SER A CA 1
ATOM 863 C C . SER A 1 141 ? -5.367 -6.201 -5.897 1.00 94.19 141 SER A C 1
ATOM 865 O O . SER A 1 141 ? -6.363 -5.685 -6.405 1.00 94.19 141 SER A O 1
ATOM 867 N N . GLY A 1 142 ? -4.147 -5.677 -6.017 1.00 91.88 142 GLY A N 1
ATOM 868 C CA . GLY A 1 142 ? -3.861 -4.571 -6.931 1.00 91.88 142 GLY A CA 1
ATOM 869 C C . GLY A 1 142 ? -4.006 -4.992 -8.396 1.00 91.88 142 GLY A C 1
ATOM 870 O O . GLY A 1 142 ? -4.330 -6.139 -8.711 1.00 91.88 142 GLY A O 1
ATOM 871 N N . ALA A 1 143 ? -3.723 -4.076 -9.316 1.00 93.69 143 ALA A N 1
ATOM 872 C CA . ALA A 1 143 ? -3.584 -4.412 -10.727 1.00 93.69 143 ALA A CA 1
ATOM 873 C C . ALA A 1 143 ? -2.111 -4.638 -11.092 1.00 93.69 143 ALA A C 1
ATOM 875 O O . ALA A 1 143 ? -1.209 -3.988 -10.561 1.00 93.69 143 ALA A O 1
ATOM 876 N N . ALA A 1 144 ? -1.865 -5.549 -12.030 1.00 92.62 144 ALA A N 1
ATOM 877 C CA . ALA A 1 144 ? -0.561 -5.679 -12.668 1.00 92.62 144 ALA A CA 1
ATOM 878 C C . ALA A 1 144 ? -0.226 -4.406 -13.467 1.00 92.62 144 ALA A C 1
ATOM 880 O O . ALA A 1 144 ? -1.129 -3.708 -13.937 1.00 92.62 144 ALA A O 1
ATOM 881 N N . GLY A 1 145 ? 1.065 -4.124 -13.658 1.00 88.50 145 GLY A N 1
ATOM 882 C CA . GLY A 1 145 ? 1.485 -3.164 -14.684 1.00 88.50 145 GLY A CA 1
ATOM 883 C C . GLY A 1 145 ? 1.075 -3.662 -16.074 1.00 88.50 145 GLY A C 1
ATOM 884 O O . GLY A 1 145 ? 0.937 -4.866 -16.281 1.00 88.50 145 GLY A O 1
ATOM 885 N N . ASN A 1 146 ? 0.872 -2.768 -17.040 1.00 88.50 146 ASN A N 1
ATOM 886 C CA . ASN A 1 146 ? 0.591 -3.153 -18.422 1.00 88.50 146 ASN A CA 1
ATOM 887 C C . ASN A 1 146 ? 1.475 -2.384 -19.398 1.00 88.50 146 ASN A C 1
ATOM 889 O O . ASN A 1 146 ? 1.272 -1.192 -19.647 1.00 88.50 146 ASN A O 1
ATOM 893 N N . GLY A 1 147 ? 2.454 -3.080 -19.974 1.00 86.50 147 GLY A N 1
ATOM 894 C CA . GLY A 1 147 ? 3.425 -2.440 -20.842 1.00 86.50 147 GLY A CA 1
ATOM 895 C C . GLY A 1 147 ? 4.185 -1.366 -20.069 1.00 86.50 147 GLY A C 1
ATOM 896 O O . GLY A 1 147 ? 4.736 -1.645 -19.009 1.00 86.50 147 GLY A O 1
ATOM 897 N N . ILE A 1 148 ? 4.209 -0.143 -20.590 1.00 85.94 148 ILE A N 1
ATOM 898 C CA . ILE A 1 148 ? 4.886 0.994 -19.950 1.00 85.94 148 ILE A CA 1
ATOM 899 C C . ILE A 1 148 ? 4.079 1.600 -18.785 1.00 85.94 148 ILE A C 1
ATOM 901 O O . ILE A 1 148 ? 4.628 2.362 -17.993 1.00 85.94 148 ILE A O 1
ATOM 905 N N . ASN A 1 149 ? 2.797 1.243 -18.650 1.00 90.06 149 ASN A N 1
ATOM 906 C CA . ASN A 1 149 ? 1.905 1.786 -17.628 1.00 90.06 149 ASN A CA 1
ATOM 907 C C . ASN A 1 149 ? 1.988 0.975 -16.333 1.00 90.06 149 ASN A C 1
ATOM 909 O O . ASN A 1 149 ? 1.973 -0.258 -16.355 1.00 90.06 149 ASN A O 1
ATOM 913 N N . GLY A 1 150 ? 2.045 1.664 -15.200 1.00 89.38 150 GLY A N 1
ATOM 914 C CA . GLY A 1 150 ? 1.959 1.065 -13.879 1.00 89.38 150 GLY A CA 1
ATOM 915 C C . GLY A 1 150 ? 0.552 0.546 -13.572 1.00 89.38 150 GLY A C 1
ATOM 916 O O . GLY A 1 150 ? -0.447 1.028 -14.107 1.00 89.38 150 GLY A O 1
ATOM 917 N N . GLY A 1 151 ? 0.467 -0.429 -12.674 1.00 90.75 151 GLY A N 1
ATOM 918 C CA . GLY A 1 151 ? -0.784 -0.981 -12.176 1.00 90.75 151 GLY A CA 1
ATOM 919 C C . GLY A 1 151 ? -1.446 -0.067 -11.148 1.00 90.75 151 GLY A C 1
ATOM 920 O O . GLY A 1 151 ? -0.774 0.565 -10.333 1.00 90.75 151 GLY A O 1
ATOM 921 N N . ALA A 1 152 ? -2.775 0.005 -11.170 1.00 90.94 152 ALA A N 1
ATOM 922 C CA . ALA A 1 152 ? -3.552 0.694 -10.142 1.00 90.94 152 ALA A CA 1
ATOM 923 C C . ALA A 1 152 ? -3.461 -0.028 -8.788 1.00 90.94 152 ALA A C 1
ATOM 925 O O . ALA A 1 152 ? -3.500 -1.262 -8.731 1.00 90.94 152 ALA A O 1
ATOM 926 N N . GLY A 1 153 ? -3.378 0.737 -7.698 1.00 86.44 153 GLY A N 1
ATOM 927 C CA . GLY A 1 153 ? -3.553 0.187 -6.355 1.00 86.44 153 GLY A CA 1
ATOM 928 C C . GLY A 1 153 ? -5.017 -0.194 -6.120 1.00 86.44 153 GLY A C 1
ATOM 929 O O . GLY A 1 153 ? -5.916 0.509 -6.573 1.00 86.44 153 GLY A O 1
ATOM 930 N N . ALA A 1 154 ? -5.281 -1.271 -5.379 1.00 83.69 154 ALA A N 1
ATOM 931 C CA . ALA A 1 154 ? -6.648 -1.721 -5.077 1.00 83.69 154 ALA A CA 1
ATOM 932 C C . ALA A 1 154 ? -7.488 -0.678 -4.312 1.00 83.69 154 ALA A C 1
ATOM 934 O O . ALA A 1 154 ? -8.719 -0.720 -4.317 1.00 83.69 154 ALA A O 1
ATOM 935 N N . GLY A 1 155 ? -6.808 0.238 -3.622 1.00 74.94 155 GLY A N 1
ATOM 936 C CA . GLY A 1 155 ? -7.404 1.279 -2.802 1.00 74.94 155 GLY A CA 1
ATOM 937 C C . GLY A 1 155 ? -6.990 2.706 -3.135 1.00 74.94 155 GLY A C 1
ATOM 938 O O . GLY A 1 155 ? -7.376 3.624 -2.405 1.00 74.94 155 GLY A O 1
ATOM 939 N N . GLY A 1 156 ? -6.204 2.892 -4.194 1.00 74.44 156 GLY A N 1
ATOM 940 C CA . GLY A 1 156 ? -5.680 4.192 -4.587 1.00 74.44 156 GLY A CA 1
ATOM 941 C C . GLY A 1 156 ? -5.771 4.437 -6.078 1.00 74.44 156 GLY A C 1
ATOM 942 O O . GLY A 1 156 ? -6.592 3.841 -6.771 1.00 74.44 156 GLY A O 1
ATOM 943 N N . GLY A 1 157 ? -4.983 5.393 -6.558 1.00 76.38 157 GLY A N 1
ATOM 944 C CA . GLY A 1 157 ? -5.108 5.830 -7.941 1.00 76.38 157 GLY A CA 1
ATOM 945 C C . GLY A 1 157 ? -4.480 4.868 -8.937 1.00 76.38 157 GLY A C 1
ATOM 946 O O . GLY A 1 157 ? -3.805 3.890 -8.595 1.00 76.38 157 GLY A O 1
ATOM 947 N N . ALA A 1 158 ? -4.708 5.193 -10.207 1.00 84.31 158 ALA A N 1
ATOM 948 C CA . ALA A 1 158 ? -4.068 4.521 -11.320 1.00 84.31 158 ALA A CA 1
ATOM 949 C C . ALA A 1 158 ? -2.539 4.540 -11.164 1.00 84.31 158 ALA A C 1
ATOM 951 O O . ALA A 1 158 ? -1.963 5.470 -10.585 1.00 84.31 158 ALA A O 1
ATOM 952 N N . GLY A 1 159 ? -1.892 3.499 -11.686 1.00 81.69 159 GLY A N 1
ATOM 953 C CA . GLY A 1 159 ? -0.445 3.496 -11.817 1.00 81.69 159 GLY A CA 1
ATOM 954 C C . GLY A 1 159 ? 0.022 4.548 -12.822 1.00 81.69 159 GLY A C 1
ATOM 955 O O . GLY A 1 159 ? -0.749 5.058 -13.636 1.00 81.69 159 GLY A O 1
ATOM 956 N N . GLY A 1 160 ? 1.297 4.897 -12.724 1.00 81.94 160 GLY A N 1
ATOM 957 C CA . GLY A 1 160 ? 1.928 5.919 -13.539 1.00 81.94 160 GLY A CA 1
ATOM 958 C C . GLY A 1 160 ? 1.957 5.561 -15.019 1.00 81.94 160 GLY A C 1
ATOM 959 O O . GLY A 1 160 ? 2.141 4.400 -15.375 1.00 81.94 160 GLY A O 1
ATOM 960 N N . LEU A 1 161 ? 1.811 6.551 -15.895 1.00 85.25 161 LEU A N 1
ATOM 961 C CA . LEU A 1 161 ? 2.005 6.340 -17.328 1.00 85.25 161 LEU A CA 1
ATOM 962 C C . LEU A 1 161 ? 3.502 6.280 -17.617 1.00 85.25 161 LEU A C 1
ATOM 964 O O . LEU A 1 161 ? 4.279 7.020 -17.011 1.00 85.25 161 LEU A O 1
ATOM 968 N N . GLY A 1 162 ? 3.908 5.389 -18.513 1.00 78.06 162 GLY A N 1
ATOM 969 C CA . GLY A 1 162 ? 5.269 5.398 -19.039 1.00 78.06 162 GLY A CA 1
ATOM 970 C C . GLY A 1 162 ? 5.377 6.265 -20.289 1.00 78.06 162 GLY A C 1
ATOM 971 O O . GLY A 1 162 ? 4.369 6.616 -20.899 1.00 78.06 162 GLY A O 1
ATOM 972 N N . SER A 1 163 ? 6.607 6.590 -20.674 1.00 74.06 163 SER A N 1
ATOM 973 C CA . SER A 1 163 ? 6.897 7.226 -21.962 1.00 74.06 163 SER A CA 1
ATOM 974 C C . SER A 1 163 ? 7.304 6.172 -22.986 1.00 74.06 163 SER A C 1
ATOM 976 O O . SER A 1 163 ? 8.000 5.214 -22.644 1.00 74.06 163 SER A O 1
ATOM 978 N N . ASP A 1 164 ? 6.882 6.351 -24.232 1.00 71.00 164 ASP A N 1
ATOM 979 C CA . ASP A 1 164 ? 7.460 5.669 -25.387 1.00 71.00 164 ASP A CA 1
ATOM 980 C C . ASP A 1 164 ? 7.872 6.736 -26.401 1.00 71.00 164 ASP A C 1
ATOM 982 O O . ASP A 1 164 ? 7.219 7.769 -26.528 1.00 71.00 164 ASP A O 1
ATOM 986 N N . ASN A 1 165 ? 8.924 6.473 -27.166 1.00 64.62 165 ASN A N 1
ATOM 987 C CA . ASN A 1 165 ? 9.499 7.372 -28.162 1.00 64.62 165 ASN A CA 1
ATOM 988 C C . ASN A 1 165 ? 8.494 7.805 -29.258 1.00 64.62 165 ASN A C 1
ATOM 990 O O . ASN A 1 165 ? 8.781 8.703 -30.046 1.00 64.62 165 ASN A O 1
ATOM 994 N N . SER A 1 166 ? 7.321 7.161 -29.321 1.00 63.00 166 SER A N 1
ATOM 995 C CA . SER A 1 166 ? 6.203 7.486 -30.211 1.00 63.00 166 SER A CA 1
ATOM 996 C C . SER A 1 166 ? 5.215 8.519 -29.642 1.00 63.00 166 SER A C 1
ATOM 998 O O . SER A 1 166 ? 4.461 9.117 -30.411 1.00 63.00 166 SER A O 1
ATOM 1000 N N . ILE A 1 167 ? 5.216 8.767 -28.325 1.00 60.81 167 ILE A N 1
ATOM 1001 C CA . ILE A 1 167 ? 4.321 9.722 -27.663 1.00 60.81 167 ILE A CA 1
ATOM 1002 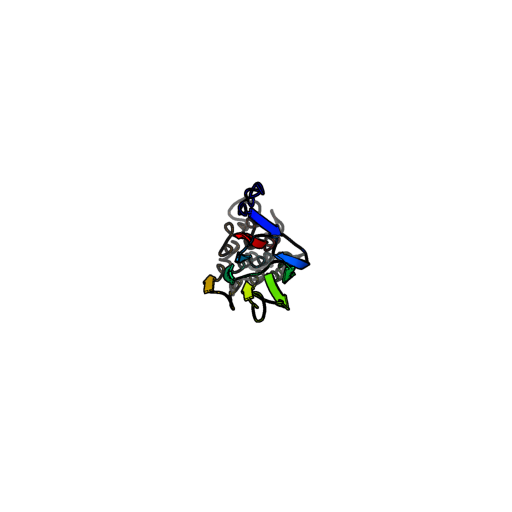C C . ILE A 1 167 ? 5.118 10.509 -26.611 1.00 60.81 167 ILE A C 1
ATOM 1004 O O . ILE A 1 167 ? 5.558 9.918 -25.627 1.00 60.81 167 ILE A O 1
ATOM 1008 N N . PRO A 1 168 ? 5.268 11.842 -26.741 1.00 59.44 168 PRO A N 1
ATOM 1009 C CA . PRO A 1 168 ? 5.937 12.670 -25.741 1.00 59.44 168 PRO A CA 1
ATOM 1010 C C . PRO A 1 168 ? 5.068 12.794 -24.478 1.00 59.44 168 PRO A C 1
ATOM 1012 O O . PRO A 1 168 ? 4.449 13.820 -24.212 1.00 59.44 168 PRO A O 1
ATOM 1015 N N . GLN A 1 169 ? 4.986 11.721 -23.699 1.00 66.88 169 GLN A N 1
ATOM 1016 C CA . GLN A 1 169 ? 4.424 11.710 -22.357 1.00 66.88 169 GLN A CA 1
ATOM 1017 C C . GLN A 1 169 ? 5.576 11.658 -21.363 1.00 66.88 169 GLN A C 1
ATOM 1019 O O . GLN A 1 169 ? 6.487 10.848 -21.497 1.00 66.88 169 GLN A O 1
ATOM 1024 N N . SER A 1 170 ? 5.557 12.546 -20.374 1.00 72.75 170 SER A N 1
ATOM 1025 C CA . SER A 1 170 ? 6.460 12.438 -19.231 1.00 72.75 170 SER A CA 1
ATOM 1026 C C . SER A 1 170 ? 5.991 11.265 -18.382 1.00 72.75 170 SER A C 1
ATOM 1028 O O . SER A 1 170 ? 4.806 11.195 -18.048 1.00 72.75 170 SER A O 1
ATOM 1030 N N . SER A 1 171 ? 6.890 10.345 -18.043 1.00 80.25 171 SER A N 1
ATOM 1031 C CA . SER A 1 171 ? 6.557 9.267 -17.120 1.00 80.25 171 SER A CA 1
ATOM 1032 C C . SER A 1 171 ? 6.075 9.845 -15.781 1.00 80.25 171 SER A C 1
ATOM 1034 O O . SER A 1 171 ? 6.644 10.807 -15.251 1.00 80.25 171 SER A O 1
ATOM 1036 N N . THR A 1 172 ? 5.015 9.273 -15.213 1.00 86.25 172 THR A N 1
ATOM 1037 C CA . THR A 1 172 ? 4.437 9.731 -13.938 1.00 86.25 172 THR A CA 1
ATOM 1038 C C . THR A 1 172 ? 4.518 8.652 -12.865 1.00 86.25 172 THR A C 1
ATOM 1040 O O . THR A 1 172 ? 4.651 7.465 -13.152 1.00 86.25 172 THR A O 1
ATOM 1043 N N . THR A 1 173 ? 4.492 9.064 -11.599 1.00 85.62 173 THR A N 1
ATOM 1044 C CA . THR A 1 173 ? 4.257 8.153 -10.471 1.00 85.62 173 THR A CA 1
ATOM 1045 C C . THR A 1 173 ? 2.753 7.919 -10.349 1.00 85.62 173 THR A C 1
ATOM 1047 O O . THR A 1 173 ? 1.969 8.854 -10.528 1.00 85.62 173 THR A O 1
ATOM 1050 N N . GLY A 1 174 ? 2.340 6.682 -10.058 1.00 85.94 174 GLY A N 1
ATOM 1051 C CA . GLY A 1 174 ? 0.943 6.382 -9.743 1.00 85.94 174 GLY A CA 1
ATOM 1052 C C . GLY A 1 174 ? 0.464 7.136 -8.501 1.00 85.94 174 GLY A C 1
ATOM 1053 O O . GLY A 1 174 ? 1.270 7.596 -7.692 1.00 85.94 174 GLY A O 1
ATOM 1054 N N . SER A 1 175 ? -0.848 7.293 -8.320 1.00 90.62 175 SER A N 1
ATOM 1055 C CA . SER A 1 175 ? -1.341 8.016 -7.137 1.00 90.62 175 SER A CA 1
ATOM 1056 C C . SER A 1 175 ? -1.355 7.130 -5.892 1.00 90.62 175 SER A C 1
ATOM 1058 O O . SER A 1 175 ? -1.736 5.960 -5.939 1.00 90.62 175 SER A O 1
ATOM 1060 N N . ALA A 1 176 ? -0.991 7.712 -4.751 1.00 89.88 176 ALA A N 1
ATOM 1061 C CA . ALA A 1 176 ? -1.114 7.043 -3.464 1.00 89.88 176 ALA A CA 1
ATOM 1062 C C . ALA A 1 176 ? -2.594 6.849 -3.055 1.00 89.88 176 ALA A C 1
ATOM 1064 O O . ALA A 1 176 ? -3.429 7.708 -3.355 1.00 89.88 176 ALA A O 1
ATOM 1065 N N . PRO A 1 177 ? -2.913 5.783 -2.301 1.00 93.50 177 PRO A N 1
ATOM 1066 C CA . PRO A 1 177 ? -1.996 4.717 -1.896 1.00 93.50 177 PRO A CA 1
ATOM 1067 C C . PRO A 1 177 ? -1.779 3.649 -2.980 1.00 93.50 177 PRO A C 1
ATOM 1069 O O . PRO A 1 177 ? -2.693 3.274 -3.705 1.00 93.50 177 PRO A O 1
ATOM 1072 N N . GLY A 1 178 ? -0.564 3.117 -3.060 1.00 92.06 178 GLY A N 1
ATOM 1073 C CA . GLY A 1 178 ? -0.299 1.853 -3.746 1.00 92.06 178 GLY A CA 1
ATOM 1074 C C . GLY A 1 178 ? -0.327 1.853 -5.278 1.00 92.06 178 GLY A C 1
ATOM 1075 O O . GLY A 1 178 ? -0.208 0.778 -5.856 1.00 92.06 178 GLY A O 1
ATOM 1076 N N . GLY A 1 179 ? -0.472 2.987 -5.968 1.00 94.81 179 GLY A N 1
ATOM 1077 C CA . GLY A 1 179 ? -0.314 3.039 -7.428 1.00 94.81 179 GLY A CA 1
ATOM 1078 C C . GLY A 1 179 ? 1.117 2.702 -7.874 1.00 94.81 179 GLY A C 1
ATOM 1079 O O . GLY A 1 179 ? 2.079 3.192 -7.291 1.00 94.81 179 GLY A O 1
ATOM 1080 N N . GLY A 1 180 ? 1.283 1.873 -8.905 1.00 94.88 180 GLY A N 1
ATOM 1081 C CA . GLY A 1 180 ? 2.592 1.520 -9.466 1.00 94.88 180 GLY A CA 1
ATOM 1082 C C . GLY A 1 180 ? 3.274 2.681 -10.204 1.00 94.88 180 GLY A C 1
ATOM 1083 O O . GLY A 1 180 ? 2.623 3.642 -10.610 1.00 94.88 180 GLY A O 1
ATOM 1084 N N . GLY A 1 181 ? 4.589 2.608 -10.388 1.00 93.94 181 GLY A N 1
ATOM 1085 C CA . GLY A 1 181 ? 5.380 3.606 -11.114 1.00 93.94 181 GLY A CA 1
ATOM 1086 C C . GLY A 1 181 ? 5.369 3.401 -12.633 1.00 93.94 181 GLY A C 1
ATOM 1087 O O . GLY A 1 181 ? 5.314 2.265 -13.106 1.00 93.94 181 GLY A O 1
ATOM 1088 N N . GLY A 1 182 ? 5.428 4.490 -13.404 1.00 91.81 182 GLY A N 1
ATOM 1089 C CA . GLY A 1 182 ? 5.530 4.444 -14.865 1.00 91.81 182 GLY A CA 1
ATOM 1090 C C . GLY A 1 182 ? 6.909 3.995 -15.363 1.00 91.81 182 GLY A C 1
ATOM 1091 O O . GLY A 1 182 ? 7.939 4.305 -14.755 1.00 91.81 182 GLY A O 1
ATOM 1092 N N . GLY A 1 183 ? 6.934 3.268 -16.481 1.00 89.75 183 GLY A N 1
ATOM 1093 C CA . GLY A 1 183 ? 8.165 2.847 -17.156 1.00 89.75 183 GLY A CA 1
ATOM 1094 C C . GLY A 1 183 ? 8.938 4.018 -17.778 1.00 89.75 183 GLY A C 1
ATOM 1095 O O . GLY A 1 183 ? 8.350 5.021 -18.186 1.00 89.75 183 GLY A O 1
ATOM 1096 N N . GLY A 1 184 ? 10.267 3.899 -17.831 1.00 85.75 184 GLY A N 1
ATOM 1097 C CA . GLY A 1 184 ? 11.160 4.941 -18.355 1.00 85.75 184 GLY A CA 1
ATOM 1098 C C . GLY A 1 184 ? 11.628 4.722 -19.795 1.00 85.75 184 GLY A C 1
ATOM 1099 O O . GLY A 1 184 ? 11.886 3.585 -20.203 1.00 85.75 184 GLY A O 1
ATOM 1100 N N . ASP A 1 185 ? 11.852 5.831 -20.509 1.00 79.25 185 ASP A N 1
ATOM 1101 C CA . ASP A 1 185 ? 12.495 5.908 -21.824 1.00 79.25 185 ASP A CA 1
ATOM 1102 C C . ASP A 1 185 ? 13.729 6.845 -21.759 1.00 79.25 185 ASP A C 1
ATOM 1104 O O . ASP A 1 185 ? 13.647 7.977 -21.288 1.00 79.25 185 ASP A O 1
ATOM 1108 N N . ASN A 1 186 ? 14.887 6.367 -22.234 1.00 66.88 186 ASN A N 1
ATOM 1109 C CA . ASN A 1 186 ? 16.208 7.013 -22.176 1.00 66.88 186 ASN A CA 1
ATOM 1110 C C . ASN A 1 186 ? 16.263 8.398 -22.831 1.00 66.88 186 ASN A C 1
ATOM 1112 O O . ASN A 1 186 ? 17.161 9.164 -22.494 1.00 66.88 186 ASN A O 1
ATOM 1116 N N . VAL A 1 187 ? 15.344 8.703 -23.752 1.00 64.62 187 VAL A N 1
ATOM 1117 C CA . VAL A 1 187 ? 15.406 9.941 -24.539 1.00 64.62 187 VAL A CA 1
ATOM 1118 C C . VAL A 1 187 ? 14.669 11.081 -23.836 1.00 64.62 187 VAL A C 1
ATOM 1120 O O . VAL A 1 187 ? 15.075 12.234 -23.951 1.00 64.62 187 VAL A O 1
ATOM 1123 N N . LEU A 1 188 ? 13.592 10.776 -23.102 1.00 65.69 188 LEU A N 1
ATOM 1124 C CA . LEU A 1 188 ? 12.625 11.791 -22.669 1.00 65.69 188 LEU A CA 1
ATOM 1125 C C . LEU A 1 188 ? 12.197 11.683 -21.200 1.00 65.69 188 LEU A C 1
ATOM 1127 O O . LEU A 1 188 ? 11.748 12.686 -20.644 1.00 65.69 188 LEU A O 1
ATOM 1131 N N . SER A 1 189 ? 12.324 10.523 -20.536 1.00 77.81 189 SER A N 1
ATOM 1132 C CA . SER A 1 189 ? 11.864 10.409 -19.147 1.00 77.81 189 SER A CA 1
ATOM 1133 C C . SER A 1 189 ? 12.442 9.229 -18.363 1.00 77.81 189 SER A C 1
ATOM 1135 O O . SER A 1 189 ? 12.316 8.069 -18.760 1.00 77.81 189 SER A O 1
ATOM 1137 N N . ALA A 1 190 ? 12.955 9.516 -17.169 1.00 88.06 190 ALA A N 1
ATOM 1138 C CA . ALA A 1 190 ? 13.328 8.502 -16.187 1.00 88.06 190 ALA A CA 1
ATOM 1139 C C . ALA A 1 190 ? 12.150 7.592 -15.808 1.00 88.06 190 ALA A C 1
ATOM 1141 O O . ALA A 1 190 ? 11.020 8.068 -15.744 1.00 88.06 190 ALA A O 1
ATOM 1142 N N . ALA A 1 191 ? 12.383 6.318 -15.485 1.00 91.00 191 ALA A N 1
ATOM 1143 C CA . ALA A 1 191 ? 11.351 5.514 -14.827 1.00 91.00 191 ALA A CA 1
ATOM 1144 C C . ALA A 1 191 ? 10.944 6.157 -13.490 1.00 91.00 191 ALA A C 1
ATOM 1146 O O . ALA A 1 191 ? 11.703 6.943 -12.914 1.00 91.00 191 ALA A O 1
ATOM 1147 N N . LYS A 1 192 ? 9.734 5.856 -13.015 1.00 94.62 192 LYS A N 1
ATOM 1148 C CA . LYS A 1 192 ? 9.174 6.477 -11.812 1.00 94.62 192 LYS A CA 1
ATOM 1149 C C . LYS A 1 192 ? 8.962 5.477 -10.694 1.00 94.62 192 LYS A C 1
ATOM 1151 O O . LYS A 1 192 ? 8.650 4.312 -10.935 1.00 94.62 192 LYS A O 1
ATOM 1156 N N . ASP A 1 193 ? 9.120 5.964 -9.472 1.00 95.94 193 ASP A N 1
ATOM 1157 C CA . ASP A 1 193 ? 8.856 5.190 -8.268 1.00 95.94 193 ASP A CA 1
ATOM 1158 C C . ASP A 1 193 ? 7.362 4.867 -8.166 1.00 95.94 193 ASP A C 1
ATOM 1160 O O . ASP A 1 193 ? 6.511 5.591 -8.699 1.00 95.94 193 ASP A O 1
ATOM 1164 N N . GLY A 1 194 ? 7.049 3.777 -7.471 1.00 95.69 194 GLY A N 1
ATOM 1165 C CA . GLY A 1 194 ? 5.690 3.466 -7.052 1.00 95.69 194 GLY A CA 1
ATOM 1166 C C . GLY A 1 194 ? 5.252 4.344 -5.880 1.00 95.69 194 GLY A C 1
ATOM 1167 O O . GLY A 1 194 ? 6.066 4.859 -5.114 1.00 95.69 194 GLY A O 1
ATOM 1168 N N . ALA A 1 195 ? 3.945 4.506 -5.718 1.00 96.12 195 ALA A N 1
ATOM 1169 C CA . ALA A 1 195 ? 3.373 5.221 -4.591 1.00 96.12 195 ALA A CA 1
ATOM 1170 C C . ALA A 1 195 ? 3.487 4.408 -3.295 1.00 96.12 195 ALA A C 1
ATOM 1172 O O . ALA A 1 195 ? 3.400 3.177 -3.297 1.00 96.12 195 ALA A O 1
ATOM 1173 N N . SER A 1 196 ? 3.616 5.108 -2.168 1.00 95.44 196 SER A N 1
ATOM 1174 C CA . SER A 1 196 ? 3.601 4.480 -0.849 1.00 95.44 196 SER A CA 1
ATOM 1175 C C . SER A 1 196 ? 2.260 3.806 -0.555 1.00 95.44 196 SER A C 1
ATOM 1177 O O . SER A 1 196 ? 1.213 4.183 -1.090 1.00 95.44 196 SER A O 1
ATOM 1179 N N . GLY A 1 197 ? 2.294 2.822 0.337 1.00 96.44 197 GLY A N 1
ATOM 1180 C CA . GLY A 1 197 ? 1.103 2.276 0.964 1.00 96.44 197 GLY A CA 1
ATOM 1181 C C . GLY A 1 197 ? 0.459 3.263 1.939 1.00 96.44 197 GLY A C 1
ATOM 1182 O O . GLY A 1 197 ? 0.883 4.414 2.097 1.00 96.44 197 GLY A O 1
ATOM 1183 N N . ARG A 1 198 ? -0.588 2.793 2.613 1.00 97.50 198 ARG A N 1
ATOM 1184 C CA . ARG A 1 198 ? -1.307 3.525 3.659 1.00 97.50 198 ARG A CA 1
ATOM 1185 C C . ARG A 1 198 ? -1.936 2.545 4.632 1.00 97.50 198 ARG A C 1
ATOM 1187 O O . ARG A 1 198 ? -2.380 1.477 4.229 1.00 97.50 198 ARG A O 1
ATOM 1194 N N . ILE A 1 199 ? -2.043 2.930 5.895 1.00 97.69 199 ILE A N 1
ATOM 1195 C CA . ILE A 1 199 ? -2.931 2.262 6.846 1.00 97.69 199 ILE A CA 1
ATOM 1196 C C . ILE A 1 199 ? -3.814 3.285 7.552 1.00 97.69 199 ILE A C 1
ATOM 1198 O O . ILE A 1 199 ? -3.353 4.377 7.887 1.00 97.69 199 ILE A O 1
ATOM 1202 N N . SER A 1 200 ? -5.080 2.944 7.774 1.00 98.00 200 SER A N 1
ATOM 1203 C CA . SER A 1 200 ? -6.011 3.766 8.542 1.00 98.00 200 SER A CA 1
ATOM 1204 C C . SER A 1 200 ? -6.770 2.957 9.584 1.00 98.00 200 SER A C 1
ATOM 1206 O O . SER A 1 200 ? -7.187 1.834 9.308 1.00 98.00 200 SER A O 1
ATOM 1208 N N . PHE A 1 201 ? -6.997 3.571 10.742 1.00 98.38 201 PHE A N 1
ATOM 1209 C CA . PHE A 1 201 ? -7.756 3.035 11.867 1.00 98.38 201 PHE A CA 1
ATOM 1210 C C . PHE A 1 201 ? -8.967 3.932 12.108 1.00 98.38 201 PHE A C 1
ATOM 1212 O O . PHE A 1 201 ? -8.811 5.060 12.583 1.00 98.38 201 PHE A O 1
ATOM 1219 N N . ALA A 1 202 ? -10.153 3.452 11.746 1.00 98.56 202 ALA A N 1
ATOM 1220 C CA . ALA A 1 202 ? -11.418 4.130 11.995 1.00 98.56 202 ALA A CA 1
ATOM 1221 C C . ALA A 1 202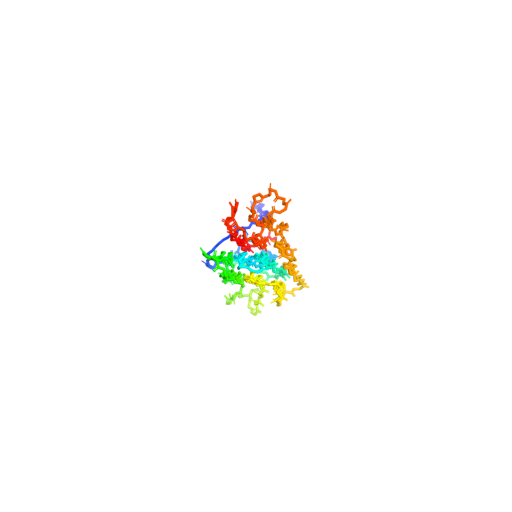 ? -12.042 3.586 13.285 1.00 98.56 202 ALA A C 1
ATOM 1223 O O . ALA A 1 202 ? -12.411 2.413 13.354 1.00 98.56 202 ALA A O 1
ATOM 1224 N N . TRP A 1 203 ? -12.132 4.437 14.301 1.00 98.25 203 TRP A N 1
ATOM 1225 C CA . TRP A 1 203 ? -12.639 4.108 15.631 1.00 98.25 203 TRP A CA 1
ATOM 1226 C C . TRP A 1 203 ? -14.118 4.471 15.734 1.00 98.25 203 TRP A C 1
ATOM 1228 O O . TRP A 1 203 ? -14.489 5.577 15.334 1.00 98.25 203 TRP A O 1
ATOM 1238 N N . ALA A 1 204 ? -14.932 3.578 16.300 1.00 96.31 204 ALA A N 1
ATOM 1239 C CA . ALA A 1 204 ? -16.357 3.791 16.583 1.00 96.31 204 ALA A CA 1
ATOM 1240 C C . ALA A 1 204 ? -16.781 3.079 17.871 1.00 96.31 204 ALA A C 1
ATOM 1242 O O . ALA A 1 204 ? -16.230 1.990 18.152 1.00 96.31 204 ALA A O 1
#